Protein AF-A0A955AWU9-F1 (afdb_monomer)

Structure (mmCIF, N/CA/C/O backbone):
data_AF-A0A955AWU9-F1
#
_entry.id   AF-A0A955AWU9-F1
#
loop_
_atom_site.group_PDB
_atom_site.id
_atom_site.type_symbol
_atom_site.label_atom_id
_atom_site.label_alt_id
_atom_site.label_comp_id
_atom_site.label_asym_id
_ato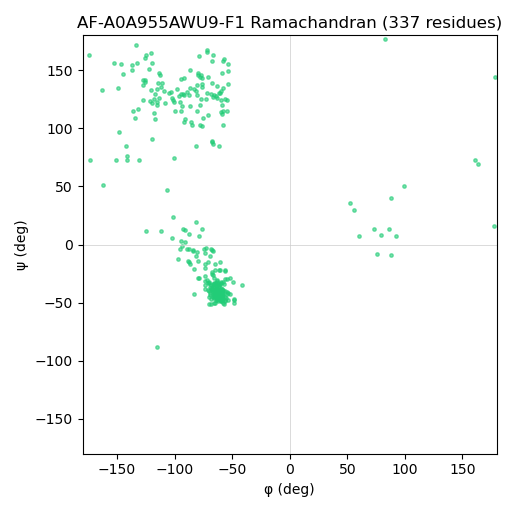m_site.label_entity_id
_atom_site.label_seq_id
_atom_site.pdbx_PDB_ins_code
_atom_site.Cartn_x
_atom_site.Cartn_y
_atom_site.Cartn_z
_atom_site.occupancy
_atom_site.B_iso_or_equiv
_atom_site.auth_seq_id
_atom_site.auth_comp_id
_atom_site.auth_asym_id
_atom_site.auth_atom_id
_atom_site.pdbx_PDB_model_num
ATOM 1 N N . MET A 1 1 ? 13.950 -61.969 -2.186 1.00 38.94 1 MET A N 1
ATOM 2 C CA . MET A 1 1 ? 14.005 -61.211 -3.457 1.00 38.94 1 MET A CA 1
ATOM 3 C C . MET A 1 1 ? 12.702 -60.424 -3.635 1.00 38.94 1 MET A C 1
ATOM 5 O O . MET A 1 1 ? 11.836 -60.796 -4.409 1.00 38.94 1 MET A O 1
ATOM 9 N N . LYS A 1 2 ? 12.505 -59.385 -2.818 1.00 39.16 2 LYS A N 1
ATOM 10 C CA . LYS A 1 2 ? 11.346 -58.481 -2.856 1.00 39.16 2 LYS A CA 1
ATOM 11 C C . LYS A 1 2 ? 11.841 -57.111 -2.407 1.00 39.16 2 LYS A C 1
ATOM 13 O O . LYS A 1 2 ? 12.010 -56.909 -1.214 1.00 39.16 2 LYS A O 1
ATOM 18 N N . ALA A 1 3 ? 12.153 -56.240 -3.356 1.00 38.00 3 ALA A N 1
ATOM 19 C CA . ALA A 1 3 ? 12.223 -54.787 -3.198 1.00 38.00 3 ALA A CA 1
ATOM 20 C C . ALA A 1 3 ? 12.666 -54.181 -4.535 1.00 38.00 3 ALA A C 1
ATOM 22 O O . ALA A 1 3 ? 13.541 -54.745 -5.185 1.00 38.00 3 ALA A O 1
ATOM 23 N N . ARG A 1 4 ? 12.120 -53.003 -4.866 1.00 39.38 4 ARG A N 1
ATOM 24 C CA . ARG A 1 4 ? 12.425 -52.124 -6.019 1.00 39.38 4 ARG A CA 1
ATOM 25 C C . ARG A 1 4 ? 11.487 -52.199 -7.225 1.00 39.38 4 ARG A C 1
ATOM 27 O O . ARG A 1 4 ? 11.949 -52.228 -8.353 1.00 39.38 4 ARG A O 1
ATOM 34 N N . ILE A 1 5 ? 10.179 -52.094 -6.993 1.00 44.91 5 ILE A N 1
ATOM 35 C CA . ILE A 1 5 ? 9.276 -51.415 -7.940 1.00 44.91 5 ILE A CA 1
ATOM 36 C C . ILE A 1 5 ? 8.248 -50.633 -7.115 1.00 44.91 5 ILE A C 1
ATOM 38 O O . ILE A 1 5 ? 7.140 -51.100 -6.897 1.00 44.91 5 ILE A O 1
ATOM 42 N N . ALA A 1 6 ? 8.661 -49.493 -6.561 1.00 39.75 6 ALA A N 1
ATOM 43 C CA . ALA A 1 6 ? 7.771 -48.463 -6.014 1.00 39.75 6 ALA A CA 1
ATOM 44 C C . ALA A 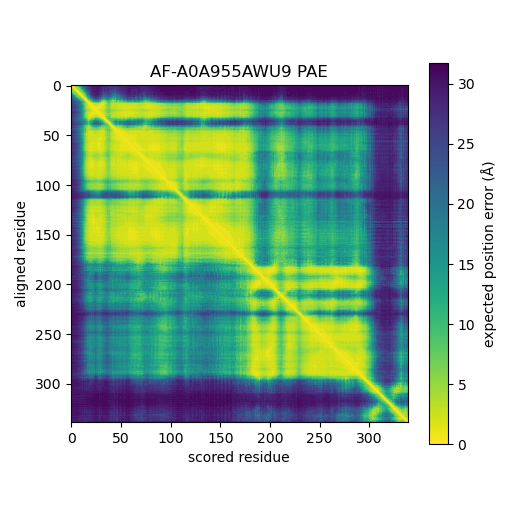1 6 ? 8.610 -47.237 -5.623 1.00 39.75 6 ALA A C 1
ATOM 46 O O . ALA A 1 6 ? 8.882 -47.037 -4.445 1.00 39.75 6 ALA A O 1
ATOM 47 N N . ASN A 1 7 ? 9.101 -46.464 -6.600 1.00 33.81 7 ASN A N 1
ATOM 48 C CA . ASN A 1 7 ? 9.506 -4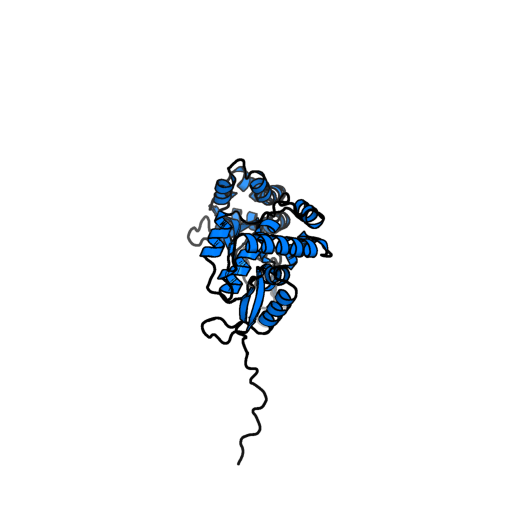5.076 -6.332 1.00 33.81 7 ASN A CA 1
ATOM 49 C C . ASN A 1 7 ? 9.625 -44.214 -7.605 1.00 33.81 7 ASN A C 1
ATOM 51 O O . ASN A 1 7 ? 10.646 -43.585 -7.852 1.00 33.81 7 ASN A O 1
ATOM 55 N N . VAL A 1 8 ? 8.583 -44.207 -8.444 1.00 40.25 8 VAL A N 1
ATOM 56 C CA . VAL A 1 8 ? 8.459 -43.256 -9.578 1.00 40.25 8 VAL A CA 1
ATOM 57 C C . VAL A 1 8 ? 7.318 -42.249 -9.342 1.00 40.25 8 VAL A C 1
ATOM 59 O O . VAL A 1 8 ? 6.960 -41.466 -10.209 1.00 40.25 8 VAL A O 1
ATOM 62 N N . ALA A 1 9 ? 6.764 -42.188 -8.132 1.00 41.62 9 ALA A N 1
ATOM 63 C CA . ALA A 1 9 ? 5.707 -41.240 -7.799 1.00 41.62 9 ALA A CA 1
ATOM 64 C C . ALA A 1 9 ? 5.900 -40.717 -6.373 1.00 41.62 9 ALA A C 1
ATOM 66 O O . ALA A 1 9 ? 5.351 -41.293 -5.447 1.00 41.62 9 ALA A O 1
ATOM 67 N N . LEU A 1 10 ? 6.740 -39.686 -6.220 1.00 35.78 10 LEU A N 1
ATOM 68 C CA . LEU A 1 10 ? 6.666 -38.582 -5.239 1.00 35.78 10 LEU A CA 1
ATOM 69 C C . LEU A 1 10 ? 8.050 -37.915 -5.106 1.00 35.78 10 LEU A C 1
ATOM 71 O O . LEU A 1 10 ? 8.759 -38.050 -4.116 1.00 35.78 10 LEU A O 1
ATOM 75 N N . CYS A 1 11 ? 8.444 -37.157 -6.123 1.00 31.27 11 CYS A N 1
ATOM 76 C CA . CYS A 1 11 ? 9.390 -36.063 -5.927 1.00 31.27 11 CYS A CA 1
ATOM 77 C C . CYS A 1 11 ? 9.094 -34.998 -6.983 1.00 31.27 11 CYS A C 1
ATOM 79 O O . CYS A 1 11 ? 9.806 -34.844 -7.969 1.00 31.27 11 CYS A O 1
ATOM 81 N N . ARG A 1 12 ? 7.980 -34.276 -6.799 1.00 36.22 12 ARG A N 1
ATOM 82 C CA . ARG A 1 12 ? 7.868 -32.919 -7.342 1.00 36.22 12 ARG A CA 1
ATOM 83 C C . ARG A 1 12 ? 8.894 -32.103 -6.562 1.00 36.22 12 ARG A C 1
ATOM 85 O O . ARG A 1 12 ? 8.591 -31.580 -5.494 1.00 36.22 12 ARG A O 1
ATOM 92 N N . ILE A 1 13 ? 10.133 -32.116 -7.040 1.00 42.44 13 ILE A N 1
ATOM 93 C CA . ILE A 1 13 ? 11.150 -31.162 -6.625 1.00 42.44 13 ILE A CA 1
ATOM 94 C C . ILE A 1 13 ? 10.508 -29.801 -6.888 1.00 42.44 13 ILE A C 1
ATOM 96 O O . ILE A 1 13 ? 10.146 -29.504 -8.025 1.00 42.44 13 ILE A O 1
ATOM 100 N N . LEU A 1 14 ? 10.266 -29.031 -5.828 1.00 44.34 14 LEU A N 1
ATOM 101 C CA . LEU A 1 14 ? 10.036 -27.597 -5.937 1.00 44.34 14 LEU A CA 1
ATOM 102 C C . LEU A 1 14 ? 11.322 -27.020 -6.529 1.00 44.34 14 LEU A C 1
ATOM 104 O O . LEU A 1 14 ? 12.239 -26.643 -5.797 1.00 44.34 14 LEU A O 1
ATOM 108 N N . MET A 1 15 ? 11.427 -27.056 -7.856 1.00 52.75 15 MET A N 1
ATOM 109 C CA . MET A 1 15 ? 12.392 -26.240 -8.561 1.00 52.75 15 MET A CA 1
ATOM 110 C C . MET A 1 15 ? 12.009 -24.804 -8.197 1.00 52.75 15 MET A C 1
ATOM 112 O O . MET A 1 15 ? 10.836 -24.461 -8.068 1.00 52.75 15 MET A O 1
ATOM 116 N N . HIS A 1 16 ? 13.003 -24.043 -7.775 1.00 63.75 16 HIS A N 1
ATOM 117 C CA . HIS A 1 16 ? 12.853 -22.623 -7.556 1.00 63.75 16 HIS A CA 1
ATOM 118 C C . HIS A 1 16 ? 13.823 -21.990 -8.532 1.00 63.75 16 HIS A C 1
ATOM 120 O O . HIS A 1 16 ? 15.005 -22.346 -8.547 1.00 63.75 16 HIS A O 1
ATOM 126 N N . MET A 1 17 ? 13.322 -21.094 -9.367 1.00 69.25 17 MET A N 1
ATOM 127 C CA . MET A 1 17 ? 14.152 -20.419 -10.348 1.00 69.25 17 MET A CA 1
ATOM 128 C C . MET A 1 17 ? 14.852 -19.235 -9.696 1.00 69.25 17 MET A C 1
ATOM 130 O O . MET A 1 17 ? 14.250 -18.441 -8.965 1.00 69.25 17 MET A O 1
ATOM 134 N N . ILE A 1 18 ? 16.147 -19.127 -9.969 1.00 81.00 18 ILE A N 1
ATOM 135 C CA . ILE A 1 18 ? 16.933 -17.970 -9.579 1.00 81.00 18 ILE A CA 1
ATOM 136 C C . ILE A 1 18 ? 16.864 -16.995 -10.749 1.00 81.00 18 ILE A C 1
ATOM 138 O O . ILE A 1 18 ? 17.395 -17.244 -11.830 1.00 81.00 18 ILE A O 1
ATOM 142 N N . ILE A 1 19 ? 16.125 -15.912 -10.543 1.00 88.19 19 ILE A N 1
ATOM 143 C CA . ILE A 1 19 ? 15.916 -14.863 -11.535 1.00 88.19 19 ILE A CA 1
ATOM 144 C C . ILE A 1 19 ? 16.378 -13.524 -10.974 1.00 88.19 19 ILE A C 1
ATOM 146 O O . ILE A 1 19 ? 16.285 -13.284 -9.768 1.00 88.19 19 ILE A O 1
ATOM 150 N N . GLN A 1 20 ? 16.820 -12.632 -11.853 1.00 90.88 20 GLN A N 1
ATOM 151 C CA . GLN A 1 20 ? 17.190 -11.263 -11.504 1.00 90.88 20 GLN A CA 1
ATOM 152 C C . GLN A 1 20 ? 16.655 -10.264 -12.537 1.00 90.88 20 GLN A C 1
ATOM 154 O O . GLN A 1 20 ? 16.507 -10.619 -13.711 1.00 90.88 20 GLN A O 1
ATOM 159 N N . PRO A 1 21 ? 16.346 -9.021 -12.129 1.00 93.50 21 PRO A N 1
ATOM 160 C CA . PRO A 1 21 ? 16.064 -7.957 -13.074 1.00 93.50 21 PRO A CA 1
ATOM 161 C C . PRO A 1 21 ? 17.367 -7.452 -13.699 1.00 93.50 21 PRO A C 1
ATOM 163 O O . PRO A 1 21 ? 18.388 -7.338 -13.020 1.00 93.50 21 PRO A O 1
ATOM 166 N N . VAL A 1 22 ? 17.302 -7.108 -14.979 1.00 94.44 22 VAL A N 1
ATOM 167 C CA . VAL A 1 22 ? 18.429 -6.597 -15.763 1.00 94.44 22 VAL A CA 1
ATOM 168 C C . VAL A 1 22 ? 18.030 -5.299 -16.437 1.00 94.44 22 VAL A C 1
ATOM 170 O O . VAL A 1 22 ? 16.919 -5.185 -16.964 1.00 94.44 22 VAL A O 1
ATOM 173 N N . ILE A 1 23 ? 18.937 -4.326 -16.418 1.00 96.75 23 ILE A N 1
ATOM 174 C CA . ILE A 1 23 ? 18.774 -3.046 -17.103 1.00 96.75 23 ILE A CA 1
ATOM 175 C C . ILE A 1 23 ? 19.576 -3.096 -18.402 1.00 96.75 23 ILE A C 1
ATOM 177 O O . ILE A 1 23 ? 20.780 -3.330 -18.410 1.00 96.75 23 ILE A O 1
ATOM 181 N N . THR A 1 24 ? 18.908 -2.882 -19.527 1.00 95.69 24 THR A N 1
ATOM 182 C CA . THR A 1 24 ? 19.574 -2.836 -20.835 1.00 95.69 24 THR A CA 1
ATOM 183 C C . THR A 1 24 ? 20.261 -1.485 -21.065 1.00 95.69 24 THR A C 1
ATOM 185 O O . THR A 1 24 ? 19.844 -0.485 -20.476 1.00 95.69 24 THR A O 1
ATOM 188 N N . PRO A 1 25 ? 21.207 -1.391 -22.020 1.00 95.00 25 PRO A N 1
ATOM 189 C CA . PRO A 1 25 ? 21.773 -0.107 -22.447 1.00 95.00 25 PRO A CA 1
ATOM 190 C C . PRO A 1 25 ? 20.734 0.916 -22.931 1.00 95.00 25 PRO A C 1
ATOM 192 O O . PRO A 1 25 ? 20.992 2.114 -22.925 1.00 95.00 25 PRO A O 1
ATOM 195 N N . ALA A 1 26 ? 19.552 0.451 -23.348 1.00 94.19 26 ALA A N 1
ATOM 196 C CA . ALA A 1 26 ? 18.429 1.293 -23.754 1.00 94.19 26 ALA A CA 1
ATOM 197 C C . ALA A 1 26 ? 17.514 1.703 -22.578 1.00 94.19 26 ALA A C 1
ATOM 199 O O . ALA A 1 26 ? 16.415 2.197 -22.814 1.00 94.19 26 ALA A O 1
ATOM 200 N N . GLY A 1 27 ? 17.895 1.429 -21.324 1.00 93.19 27 GLY A N 1
ATOM 201 C CA . GLY A 1 27 ? 17.093 1.752 -20.137 1.00 93.19 27 GLY A CA 1
ATOM 202 C C . GLY A 1 27 ? 15.854 0.867 -19.938 1.00 93.19 27 GLY A C 1
ATOM 203 O O . GLY A 1 27 ? 14.967 1.196 -19.151 1.00 93.19 27 GLY A O 1
ATOM 204 N N . ARG A 1 28 ? 15.750 -0.258 -20.659 1.00 96.12 28 ARG A N 1
ATOM 205 C CA . ARG A 1 28 ? 14.654 -1.242 -20.518 1.00 96.12 28 ARG A CA 1
ATOM 206 C C . ARG A 1 28 ? 14.936 -2.268 -19.431 1.00 96.12 28 ARG A C 1
ATOM 208 O O . ARG A 1 28 ? 16.095 -2.612 -19.221 1.00 96.12 28 ARG A O 1
ATOM 215 N N . LEU A 1 29 ? 13.875 -2.775 -18.803 1.00 96.69 29 LEU A N 1
ATOM 216 C CA . LEU A 1 29 ? 13.941 -3.813 -17.779 1.00 96.69 29 LEU A CA 1
ATOM 217 C C . LEU A 1 29 ? 13.518 -5.159 -18.353 1.00 96.69 29 LEU A C 1
ATOM 219 O O . LEU A 1 29 ? 12.441 -5.266 -18.938 1.00 96.69 29 LEU A O 1
ATOM 223 N N . HIS A 1 30 ? 14.326 -6.183 -18.104 1.00 94.19 30 HIS A N 1
ATOM 224 C CA . HIS A 1 30 ? 13.997 -7.575 -18.399 1.00 94.19 30 HIS A CA 1
ATOM 225 C C . HIS A 1 30 ? 14.334 -8.475 -17.214 1.00 94.19 30 HIS A C 1
ATOM 227 O O . HIS A 1 30 ? 14.930 -8.039 -16.230 1.00 94.19 30 HIS A O 1
ATOM 233 N N . VAL A 1 31 ? 13.916 -9.734 -17.303 1.00 93.81 31 VAL A N 1
ATOM 234 C CA . VAL A 1 31 ? 14.221 -10.764 -16.312 1.00 93.81 31 VAL A CA 1
ATOM 235 C C . VAL A 1 31 ? 15.116 -11.802 -16.960 1.00 93.81 31 VAL A C 1
ATOM 237 O O . VAL A 1 31 ? 14.746 -12.375 -17.982 1.00 93.81 31 VAL A O 1
ATOM 240 N N . GLU A 1 32 ? 16.257 -12.065 -16.337 1.00 90.75 32 GLU A N 1
ATOM 241 C CA . GLU A 1 32 ? 17.176 -13.124 -16.745 1.00 90.75 32 GLU A CA 1
ATOM 242 C C . GLU A 1 32 ? 17.238 -14.211 -15.674 1.00 90.75 32 GLU A C 1
ATOM 244 O O . GLU A 1 32 ? 17.101 -13.948 -14.475 1.00 90.75 32 GLU A O 1
ATOM 249 N N . GLU A 1 33 ? 17.439 -15.446 -16.122 1.00 86.19 33 GLU A N 1
ATOM 250 C CA . GLU A 1 33 ? 17.825 -16.545 -15.244 1.00 86.19 33 GLU A CA 1
ATOM 251 C C . GLU A 1 33 ? 19.300 -16.406 -14.901 1.00 86.19 33 GLU A C 1
ATOM 253 O O . GLU A 1 33 ? 20.124 -16.093 -15.759 1.00 86.19 33 GLU A O 1
ATOM 258 N N . THR A 1 34 ? 19.637 -16.645 -13.641 1.00 75.94 34 THR A N 1
ATOM 259 C CA . THR A 1 34 ? 21.021 -16.595 -13.192 1.00 75.94 34 THR A CA 1
ATOM 260 C C . THR A 1 34 ? 21.409 -17.891 -12.505 1.00 75.94 34 THR A C 1
ATOM 262 O O . THR A 1 34 ? 20.637 -18.476 -11.750 1.00 75.94 34 THR A O 1
ATOM 265 N N . SER A 1 35 ? 22.624 -18.355 -12.778 1.00 66.25 35 SER A N 1
ATOM 266 C CA . SER A 1 35 ? 23.255 -19.447 -12.037 1.00 66.25 35 SER A CA 1
ATOM 267 C C . SER A 1 35 ? 24.019 -18.949 -10.808 1.00 66.25 35 SER A C 1
ATOM 269 O O . SER A 1 35 ? 24.560 -19.768 -10.066 1.00 66.25 35 SER A O 1
ATOM 271 N N . ASP A 1 36 ? 24.094 -17.628 -10.602 1.00 58.75 36 ASP A N 1
ATOM 272 C CA . ASP A 1 36 ? 24.808 -17.036 -9.474 1.00 58.75 36 ASP A CA 1
ATOM 273 C C . ASP A 1 36 ? 24.060 -17.293 -8.161 1.00 58.75 36 ASP A C 1
ATOM 275 O O . ASP A 1 36 ? 22.985 -16.746 -7.883 1.00 58.75 36 ASP A O 1
ATOM 279 N N . SER A 1 37 ? 24.682 -18.123 -7.322 1.00 52.75 37 SER A N 1
ATOM 280 C CA . SER A 1 37 ? 24.212 -18.499 -5.985 1.00 52.75 37 SER A CA 1
ATOM 281 C C . SER A 1 37 ? 24.237 -17.349 -4.971 1.00 52.75 37 SER A C 1
ATOM 283 O O . SER A 1 37 ? 23.767 -17.517 -3.848 1.00 52.75 37 SER A O 1
ATOM 285 N N . SER A 1 38 ? 24.761 -16.183 -5.355 1.00 53.09 38 SER A N 1
ATOM 286 C CA . SER A 1 38 ? 24.728 -14.934 -4.585 1.00 53.09 38 SER A CA 1
ATOM 287 C C . SER A 1 38 ? 23.325 -14.317 -4.513 1.00 53.09 38 SER A C 1
ATOM 289 O O . SER A 1 38 ? 23.063 -13.479 -3.650 1.00 53.09 38 SER A O 1
ATOM 291 N N . THR A 1 39 ? 22.393 -14.758 -5.363 1.00 53.81 39 THR A N 1
ATOM 292 C CA . THR A 1 39 ? 20.974 -14.408 -5.250 1.00 53.81 39 THR A CA 1
ATOM 293 C C . THR A 1 39 ? 20.324 -15.326 -4.207 1.00 53.81 39 THR A C 1
ATOM 295 O O . THR A 1 39 ? 19.775 -16.373 -4.532 1.00 53.81 39 THR A O 1
ATOM 298 N N . GLU A 1 40 ? 20.419 -14.958 -2.926 1.00 57.00 40 GLU A N 1
ATOM 299 C CA . GLU A 1 40 ? 20.073 -15.832 -1.785 1.00 57.00 40 GLU A CA 1
ATOM 300 C C . GLU A 1 40 ? 18.609 -16.320 -1.746 1.00 57.00 40 GLU A C 1
ATOM 302 O O . GLU A 1 40 ? 18.297 -17.263 -1.017 1.00 57.00 40 GLU A O 1
ATOM 307 N N . LEU A 1 41 ? 17.698 -15.705 -2.513 1.00 67.62 41 LEU A N 1
ATOM 308 C CA . LEU A 1 41 ? 16.274 -16.032 -2.482 1.00 67.62 41 LEU A CA 1
ATOM 309 C C . LEU A 1 41 ? 15.770 -16.571 -3.821 1.00 67.62 41 LEU A C 1
ATOM 311 O O . LEU A 1 41 ? 15.571 -15.828 -4.782 1.00 67.62 41 LEU A O 1
ATOM 315 N N . ALA A 1 42 ? 15.489 -17.869 -3.848 1.00 72.88 42 ALA A N 1
ATOM 316 C CA . ALA A 1 42 ? 14.887 -18.520 -4.996 1.00 72.88 42 ALA A CA 1
ATOM 317 C C . ALA A 1 42 ? 13.379 -18.207 -5.074 1.00 72.88 42 ALA A C 1
ATOM 319 O O . ALA A 1 42 ? 12.665 -18.236 -4.067 1.00 72.88 42 ALA A O 1
ATOM 320 N N . VAL A 1 43 ? 12.885 -17.894 -6.274 1.00 78.75 43 VAL A N 1
ATOM 321 C CA . VAL A 1 43 ? 11.485 -17.508 -6.496 1.00 78.75 43 VAL A CA 1
ATOM 322 C C . VAL A 1 43 ? 10.680 -18.744 -6.893 1.00 78.75 43 VAL A C 1
ATOM 324 O O . VAL A 1 43 ? 11.161 -19.609 -7.621 1.00 78.75 43 VAL A O 1
ATOM 327 N N . ARG A 1 44 ? 9.434 -18.841 -6.416 1.00 82.62 44 ARG A N 1
ATOM 328 C CA . ARG A 1 44 ? 8.510 -19.908 -6.835 1.00 82.62 44 ARG A CA 1
ATOM 329 C C . ARG A 1 44 ? 8.292 -19.839 -8.349 1.00 82.62 44 ARG A C 1
ATOM 331 O O . ARG A 1 44 ? 7.923 -18.774 -8.836 1.00 82.62 44 ARG A O 1
ATOM 338 N N . ASP A 1 45 ? 8.397 -20.969 -9.044 1.00 80.94 45 ASP A N 1
ATOM 339 C CA . ASP A 1 45 ? 8.327 -21.045 -10.515 1.00 80.94 45 ASP A CA 1
ATOM 340 C C . ASP A 1 45 ? 7.140 -20.290 -11.120 1.00 80.94 45 ASP A C 1
ATOM 342 O O . ASP A 1 45 ? 7.334 -19.448 -11.985 1.00 80.94 45 ASP A O 1
ATOM 346 N N . ALA A 1 46 ? 5.928 -20.474 -10.586 1.00 85.19 46 ALA A N 1
ATOM 347 C CA . ALA A 1 46 ? 4.741 -19.770 -11.083 1.00 85.19 46 ALA A CA 1
ATOM 348 C C . ALA A 1 46 ? 4.879 -18.234 -11.035 1.00 85.19 46 ALA A C 1
ATOM 350 O O . ALA A 1 46 ? 4.463 -17.542 -11.957 1.00 85.19 46 ALA A O 1
ATOM 351 N N . VAL A 1 47 ? 5.493 -17.693 -9.976 1.00 87.00 47 VAL A N 1
ATOM 352 C CA . VAL A 1 47 ? 5.746 -16.246 -9.866 1.00 87.00 47 VAL A CA 1
ATOM 353 C C . VAL A 1 47 ? 6.873 -15.831 -10.809 1.00 87.00 47 VAL A C 1
ATOM 355 O O . VAL A 1 47 ? 6.804 -14.761 -11.405 1.00 87.00 47 VAL A O 1
ATOM 358 N N . ALA A 1 48 ? 7.908 -16.660 -10.953 1.00 88.62 48 ALA A N 1
ATOM 359 C CA . ALA A 1 48 ? 9.019 -16.387 -11.856 1.00 88.62 48 ALA A CA 1
ATOM 360 C C . ALA A 1 48 ? 8.565 -16.356 -13.329 1.00 88.62 48 ALA A C 1
ATOM 362 O O . ALA A 1 48 ? 8.972 -15.466 -14.075 1.00 88.62 48 ALA A O 1
ATOM 363 N N . ASP A 1 49 ? 7.669 -17.264 -13.720 1.00 90.00 49 ASP A N 1
ATOM 364 C CA . ASP A 1 49 ? 7.050 -17.315 -15.045 1.00 90.00 49 ASP A CA 1
ATOM 365 C C . ASP A 1 49 ? 6.162 -16.094 -15.301 1.00 90.00 49 ASP A C 1
ATOM 367 O O . ASP A 1 49 ? 6.277 -15.458 -16.349 1.00 90.00 49 ASP A O 1
ATOM 371 N N . GLU A 1 50 ? 5.320 -15.715 -14.334 1.00 93.00 50 GLU A N 1
ATOM 372 C CA . GLU A 1 50 ? 4.491 -14.509 -14.431 1.00 93.00 50 GLU A CA 1
ATOM 373 C C . GLU A 1 50 ? 5.339 -13.230 -14.515 1.00 93.00 50 GLU A C 1
ATOM 375 O O . GLU A 1 50 ? 5.033 -12.344 -15.314 1.00 93.00 50 GLU A O 1
ATOM 380 N N . LEU A 1 51 ? 6.431 -13.142 -13.746 1.00 92.81 51 LEU A N 1
ATOM 381 C CA . LEU A 1 51 ? 7.385 -12.034 -13.828 1.00 92.81 51 LEU A CA 1
ATOM 382 C C . LEU A 1 51 ? 8.047 -11.976 -15.204 1.00 92.81 51 LEU A C 1
ATOM 384 O O . LEU A 1 51 ? 8.065 -10.908 -15.816 1.00 92.81 51 LEU A O 1
ATOM 388 N N . ARG A 1 52 ? 8.555 -13.103 -15.720 1.00 92.94 52 ARG A N 1
ATOM 389 C CA . ARG A 1 52 ? 9.144 -13.153 -17.065 1.00 92.94 52 ARG A CA 1
ATOM 390 C C . ARG A 1 52 ? 8.139 -12.739 -18.129 1.00 92.94 52 ARG A C 1
ATOM 392 O O . ARG A 1 52 ? 8.474 -11.910 -18.967 1.00 92.94 52 ARG A O 1
ATOM 399 N N . ALA A 1 53 ? 6.913 -13.255 -18.073 1.00 94.75 53 ALA A N 1
ATOM 400 C CA . ALA A 1 53 ? 5.861 -12.893 -19.016 1.00 94.75 53 ALA A CA 1
ATOM 401 C C . ALA A 1 53 ? 5.542 -11.388 -18.966 1.00 94.75 53 ALA A C 1
ATOM 403 O O . ALA A 1 53 ? 5.475 -10.739 -20.008 1.00 94.75 53 ALA A O 1
ATOM 404 N N . ALA A 1 54 ? 5.417 -10.813 -17.766 1.00 95.94 54 ALA A N 1
ATOM 405 C CA . ALA A 1 54 ? 5.133 -9.391 -17.597 1.00 95.94 54 ALA A CA 1
ATOM 406 C C . ALA A 1 54 ? 6.280 -8.498 -18.110 1.00 95.94 54 ALA A C 1
ATOM 408 O O . ALA A 1 54 ? 6.035 -7.540 -18.839 1.00 95.94 54 ALA A O 1
ATOM 409 N N . PHE A 1 55 ? 7.536 -8.818 -17.785 1.00 96.12 55 PHE A N 1
ATOM 410 C CA . PHE A 1 55 ? 8.701 -8.062 -18.270 1.00 96.12 55 PHE A CA 1
ATOM 411 C C . PHE A 1 55 ? 9.020 -8.308 -19.756 1.00 96.12 55 PHE A C 1
ATOM 413 O O . PHE A 1 55 ? 9.676 -7.474 -20.381 1.00 96.12 55 PHE A O 1
ATOM 420 N N . ALA A 1 56 ? 8.549 -9.414 -20.342 1.00 94.69 56 ALA A N 1
ATOM 421 C CA . ALA A 1 56 ? 8.605 -9.648 -21.784 1.00 94.69 56 ALA A CA 1
ATOM 422 C C . ALA A 1 56 ? 7.587 -8.788 -22.552 1.00 94.69 56 ALA A C 1
ATOM 424 O O . ALA A 1 56 ? 7.862 -8.390 -23.681 1.00 94.69 56 ALA A O 1
ATOM 425 N N . GLU A 1 57 ? 6.436 -8.467 -21.947 1.00 96.12 57 GLU A N 1
ATOM 426 C CA . GLU A 1 57 ? 5.469 -7.530 -22.531 1.00 96.12 57 GLU A CA 1
ATOM 427 C C . GLU A 1 57 ? 6.028 -6.098 -22.549 1.00 96.12 57 GLU A C 1
ATOM 429 O O . GLU A 1 57 ? 5.994 -5.429 -23.581 1.00 96.12 57 GLU A O 1
ATOM 434 N N . SER A 1 58 ? 6.519 -5.604 -21.407 1.00 97.12 58 SER A N 1
ATOM 435 C CA . SER A 1 58 ? 7.227 -4.319 -21.292 1.00 97.12 58 SER A CA 1
ATOM 436 C C . SER A 1 58 ? 7.789 -4.106 -19.882 1.00 97.12 58 SER A C 1
ATOM 438 O O . SER A 1 58 ? 7.282 -4.676 -18.913 1.00 97.12 58 SER A O 1
ATOM 440 N N . SER A 1 59 ? 8.740 -3.172 -19.726 1.00 97.38 59 SER A N 1
ATOM 441 C CA . SER A 1 59 ? 9.179 -2.698 -18.400 1.00 97.38 59 SER A CA 1
ATOM 442 C C . SER A 1 59 ? 7.992 -2.261 -17.531 1.00 97.38 59 SER A C 1
ATOM 444 O O . SER A 1 59 ? 7.924 -2.579 -16.347 1.00 97.38 59 SER A O 1
ATOM 446 N N . ALA A 1 60 ? 7.029 -1.550 -18.126 1.00 97.12 60 ALA A N 1
ATOM 447 C CA . ALA A 1 60 ? 5.852 -1.031 -17.437 1.00 97.12 60 ALA A CA 1
ATOM 448 C C . ALA A 1 60 ? 4.912 -2.140 -16.933 1.00 97.12 60 ALA A C 1
ATOM 450 O O . ALA A 1 60 ? 4.404 -2.042 -15.816 1.00 97.12 60 ALA A O 1
ATOM 451 N N . ALA A 1 61 ? 4.708 -3.200 -17.719 1.00 96.69 61 ALA A N 1
ATOM 452 C CA . ALA A 1 61 ? 3.902 -4.351 -17.316 1.00 96.69 61 ALA A CA 1
ATOM 453 C C . ALA A 1 61 ? 4.558 -5.115 -16.152 1.00 96.69 61 ALA A C 1
ATOM 455 O O . ALA A 1 61 ? 3.893 -5.405 -15.155 1.00 96.69 61 ALA A O 1
ATOM 456 N N . GLY A 1 62 ? 5.874 -5.347 -16.217 1.00 96.62 62 GLY A N 1
ATOM 457 C CA . GLY A 1 62 ? 6.643 -5.946 -15.121 1.00 96.62 62 GLY A CA 1
ATOM 458 C C . GLY A 1 62 ? 6.594 -5.128 -13.825 1.00 96.62 62 GLY A C 1
ATOM 459 O O . GLY A 1 62 ? 6.293 -5.658 -12.753 1.00 96.62 62 GLY A O 1
ATOM 460 N N . LEU A 1 63 ? 6.804 -3.812 -13.916 1.00 97.12 63 LEU A N 1
ATOM 461 C CA . LEU A 1 63 ? 6.705 -2.893 -12.776 1.00 97.12 63 LEU A CA 1
ATOM 462 C C . LEU A 1 63 ? 5.283 -2.842 -12.183 1.00 97.12 63 LEU A C 1
ATOM 464 O O . LEU A 1 63 ? 5.123 -2.868 -10.960 1.00 97.12 63 LEU A O 1
ATOM 468 N N . SER A 1 64 ? 4.247 -2.829 -13.029 1.00 95.44 64 SER A N 1
ATOM 469 C CA . SER A 1 64 ? 2.844 -2.899 -12.595 1.00 95.44 64 SER A CA 1
ATOM 470 C C . SER A 1 64 ? 2.561 -4.202 -11.844 1.00 95.44 64 SER A C 1
ATOM 472 O O . SER A 1 64 ? 1.965 -4.183 -10.763 1.00 95.44 64 SER A O 1
ATOM 474 N N . TYR A 1 65 ? 3.053 -5.338 -12.349 1.00 94.88 65 TYR A N 1
ATOM 475 C CA . TYR A 1 65 ? 2.922 -6.644 -11.701 1.00 94.88 65 TYR A CA 1
ATOM 476 C C . TYR A 1 65 ? 3.587 -6.677 -10.312 1.00 94.88 65 TYR A C 1
ATOM 478 O O . TYR A 1 65 ? 2.973 -7.138 -9.343 1.00 94.88 65 TYR A O 1
ATOM 486 N N . LEU A 1 66 ? 4.800 -6.123 -10.183 1.00 93.50 66 LEU A N 1
ATOM 487 C CA . LEU A 1 66 ? 5.522 -6.016 -8.907 1.00 93.50 66 LEU A CA 1
ATOM 488 C C . LEU A 1 66 ? 4.758 -5.197 -7.859 1.00 93.50 66 LEU A C 1
ATOM 490 O O . LEU A 1 66 ? 4.722 -5.575 -6.685 1.00 93.50 66 LEU A O 1
ATOM 494 N N . ALA A 1 67 ? 4.128 -4.095 -8.271 1.00 90.62 67 ALA A N 1
ATOM 495 C CA . ALA A 1 67 ? 3.342 -3.241 -7.384 1.00 90.62 67 ALA A CA 1
ATOM 496 C C . ALA A 1 67 ? 1.916 -3.763 -7.116 1.00 90.62 67 ALA A C 1
ATOM 498 O O . ALA A 1 67 ? 1.247 -3.255 -6.219 1.00 90.62 67 ALA A O 1
ATOM 499 N N . SER A 1 68 ? 1.443 -4.784 -7.834 1.00 89.69 68 SER A N 1
ATOM 500 C CA . SER A 1 68 ? 0.083 -5.328 -7.708 1.00 89.69 68 SER A CA 1
ATOM 501 C C . SER A 1 68 ? 0.090 -6.771 -7.189 1.00 89.69 68 SER A C 1
ATOM 503 O O . SER A 1 68 ? 0.056 -7.009 -5.977 1.00 89.69 68 SER A O 1
ATOM 505 N N . LYS A 1 69 ? 0.182 -7.748 -8.090 1.00 87.25 69 LYS A N 1
ATOM 506 C CA . LYS A 1 69 ? 0.077 -9.185 -7.803 1.00 87.25 69 LYS A CA 1
ATOM 507 C C . LYS A 1 69 ? 1.247 -9.701 -6.964 1.00 87.25 69 LYS A C 1
ATOM 509 O O . LYS A 1 69 ? 1.033 -10.442 -6.005 1.00 87.25 69 LYS A O 1
ATOM 514 N N . ALA A 1 70 ? 2.466 -9.244 -7.250 1.00 86.06 70 ALA A N 1
ATOM 515 C CA . ALA A 1 70 ? 3.675 -9.649 -6.529 1.00 86.06 70 ALA A CA 1
ATOM 516 C C . ALA A 1 70 ? 4.021 -8.758 -5.323 1.00 86.06 70 ALA A C 1
ATOM 518 O O . ALA A 1 70 ? 5.101 -8.878 -4.736 1.00 86.06 70 ALA A O 1
ATOM 519 N N . LEU A 1 71 ? 3.091 -7.897 -4.894 1.00 84.06 71 LEU A N 1
ATOM 520 C CA . LEU A 1 71 ? 3.335 -6.933 -3.825 1.00 84.06 71 LEU A CA 1
ATOM 521 C C . LEU A 1 71 ? 3.807 -7.615 -2.531 1.00 84.06 71 LEU A C 1
ATOM 523 O O . LEU A 1 71 ? 4.785 -7.188 -1.928 1.00 84.06 71 LEU A O 1
ATOM 527 N N . ARG A 1 72 ? 3.150 -8.712 -2.134 1.00 82.06 72 ARG A N 1
ATOM 528 C CA . ARG A 1 72 ? 3.437 -9.464 -0.896 1.00 82.06 72 ARG A CA 1
ATOM 529 C C . ARG A 1 72 ? 4.383 -10.649 -1.083 1.00 82.06 72 ARG A C 1
ATOM 531 O O . ARG A 1 72 ? 4.602 -11.395 -0.133 1.00 82.06 72 ARG A O 1
ATOM 538 N N . VAL A 1 73 ? 4.893 -10.858 -2.293 1.00 85.44 73 VAL A N 1
ATOM 539 C CA . VAL A 1 73 ? 5.767 -11.996 -2.579 1.00 85.44 73 VAL A CA 1
ATOM 540 C C . VAL A 1 73 ? 7.184 -11.671 -2.116 1.00 85.44 73 VAL A C 1
ATOM 542 O O . VAL A 1 73 ? 7.667 -10.551 -2.296 1.00 85.44 73 VAL A O 1
ATOM 545 N N . GLU A 1 74 ? 7.855 -12.629 -1.487 1.00 84.69 74 GLU A N 1
ATOM 546 C CA . GLU A 1 74 ? 9.275 -12.494 -1.173 1.00 84.69 74 GLU A CA 1
ATOM 547 C C . GLU A 1 74 ? 10.080 -12.626 -2.470 1.00 84.69 74 GLU A C 1
ATOM 549 O O . GLU A 1 74 ? 9.900 -13.579 -3.225 1.00 84.69 74 GLU A O 1
ATOM 554 N N . LEU A 1 75 ? 10.913 -11.625 -2.762 1.00 88.19 75 LEU A N 1
ATOM 555 C CA . LEU A 1 75 ? 11.647 -11.503 -4.019 1.00 88.19 75 LEU A CA 1
ATOM 556 C C . LEU A 1 75 ? 13.098 -11.067 -3.750 1.00 88.19 75 LEU A C 1
ATOM 558 O O . LEU A 1 75 ? 13.342 -10.410 -2.732 1.00 88.19 75 LEU A O 1
ATOM 562 N N . PRO A 1 76 ? 14.042 -11.387 -4.654 1.00 89.00 76 PRO A N 1
ATOM 563 C CA . PRO A 1 76 ? 15.410 -10.873 -4.618 1.00 89.00 76 PRO A CA 1
ATOM 564 C C . PRO A 1 76 ? 15.489 -9.343 -4.552 1.00 89.00 76 PRO A C 1
ATOM 566 O O . PRO A 1 76 ? 14.594 -8.643 -5.033 1.00 89.00 76 PRO A O 1
ATOM 569 N N . ALA A 1 77 ? 16.596 -8.817 -4.017 1.00 88.25 77 ALA A N 1
ATOM 570 C CA . ALA A 1 77 ? 16.775 -7.388 -3.745 1.00 88.25 77 ALA A CA 1
ATOM 571 C C . ALA A 1 77 ? 16.517 -6.487 -4.966 1.00 88.25 77 ALA A C 1
ATOM 573 O O . ALA A 1 77 ? 15.827 -5.479 -4.831 1.00 88.25 77 ALA A O 1
ATOM 574 N N . GLY A 1 78 ? 16.983 -6.872 -6.160 1.00 91.44 78 GLY A N 1
ATOM 575 C CA . GLY A 1 78 ? 16.723 -6.109 -7.386 1.00 91.44 78 GLY A CA 1
ATOM 576 C C . GLY A 1 78 ? 15.227 -5.948 -7.682 1.00 91.44 78 GLY A C 1
ATOM 577 O O . GLY A 1 78 ? 14.764 -4.858 -8.006 1.00 91.44 78 GLY A O 1
ATOM 578 N N . PHE A 1 79 ? 14.430 -7.006 -7.512 1.00 92.81 79 PHE A N 1
ATOM 579 C CA . PHE A 1 79 ? 12.979 -6.919 -7.692 1.00 92.81 79 PHE A CA 1
ATOM 580 C C . PHE A 1 79 ? 12.302 -6.120 -6.580 1.00 92.81 79 PHE A C 1
ATOM 582 O O . PHE A 1 79 ? 11.312 -5.440 -6.840 1.00 92.81 79 PHE A O 1
ATOM 589 N N . VAL A 1 80 ? 12.821 -6.181 -5.349 1.00 90.38 80 VAL A N 1
ATOM 590 C CA . VAL A 1 80 ? 12.334 -5.345 -4.242 1.00 90.38 80 VAL A CA 1
ATOM 591 C C . VAL A 1 80 ? 12.564 -3.866 -4.549 1.00 90.38 80 VAL A C 1
ATOM 593 O O . VAL A 1 80 ? 11.630 -3.084 -4.402 1.00 90.38 80 VAL A O 1
ATOM 596 N N . PHE A 1 81 ? 13.741 -3.502 -5.061 1.00 92.56 81 PHE A N 1
ATOM 597 C CA . PHE A 1 81 ? 14.055 -2.142 -5.504 1.00 92.56 81 PHE A CA 1
ATOM 598 C C . PHE A 1 81 ? 13.072 -1.645 -6.576 1.00 92.56 81 PHE A C 1
ATOM 600 O O . PHE A 1 81 ? 12.435 -0.602 -6.417 1.00 92.56 81 PHE A O 1
ATOM 607 N N . TRP A 1 82 ? 12.860 -2.430 -7.636 1.00 95.50 82 TRP A N 1
ATOM 608 C CA . TRP A 1 82 ? 11.917 -2.068 -8.700 1.00 95.50 82 TRP A CA 1
ATOM 609 C C . TRP A 1 82 ? 10.462 -2.034 -8.230 1.00 95.50 82 TRP A C 1
ATOM 611 O O . TRP A 1 82 ? 9.677 -1.195 -8.679 1.00 95.50 82 TRP A O 1
ATOM 621 N N . ARG A 1 83 ? 10.100 -2.901 -7.279 1.00 93.56 83 ARG A N 1
ATOM 622 C CA . ARG A 1 83 ? 8.803 -2.851 -6.609 1.00 93.56 83 ARG A CA 1
ATOM 623 C C . ARG A 1 83 ? 8.640 -1.552 -5.830 1.00 93.56 83 ARG A C 1
ATOM 625 O O . ARG A 1 83 ? 7.599 -0.924 -5.969 1.00 93.56 83 ARG A O 1
ATOM 632 N N . GLU A 1 84 ? 9.629 -1.132 -5.045 1.00 88.31 84 GLU A N 1
ATOM 633 C CA . GLU A 1 84 ? 9.590 0.135 -4.301 1.00 88.31 84 GLU A CA 1
ATOM 634 C C . GLU A 1 84 ? 9.433 1.339 -5.230 1.00 88.31 84 GLU A C 1
ATOM 636 O O . GLU A 1 84 ? 8.604 2.214 -4.973 1.00 88.31 84 GLU A O 1
ATOM 641 N N . PHE A 1 85 ? 10.167 1.356 -6.343 1.00 92.81 85 PHE A N 1
ATOM 642 C CA . PHE A 1 85 ? 10.019 2.381 -7.372 1.00 92.81 85 PHE A CA 1
ATOM 643 C C . PHE A 1 85 ? 8.582 2.432 -7.920 1.00 92.81 85 PHE A C 1
ATOM 645 O O . PHE A 1 85 ? 7.949 3.489 -7.913 1.00 92.81 85 PHE A O 1
ATOM 652 N N . ALA A 1 86 ? 8.020 1.286 -8.316 1.00 93.88 86 ALA A N 1
ATOM 653 C CA . ALA A 1 86 ? 6.655 1.210 -8.833 1.00 93.88 86 ALA A CA 1
ATOM 654 C C . ALA A 1 86 ? 5.592 1.560 -7.771 1.00 93.88 86 ALA A C 1
ATOM 656 O O . ALA A 1 86 ? 4.603 2.232 -8.073 1.00 93.88 86 ALA A O 1
ATOM 657 N N . GLN A 1 87 ? 5.804 1.167 -6.510 1.00 88.31 87 GLN A N 1
ATOM 658 C CA . GLN A 1 87 ? 4.917 1.485 -5.387 1.00 88.31 87 GLN A CA 1
ATOM 659 C C . GLN A 1 87 ? 4.731 2.996 -5.207 1.00 88.31 87 GLN A C 1
ATOM 661 O O . GLN A 1 87 ? 3.650 3.422 -4.805 1.00 88.31 87 GLN A O 1
ATOM 666 N N . GLN A 1 88 ? 5.737 3.821 -5.516 1.00 87.56 88 GLN A N 1
ATOM 667 C CA . GLN A 1 88 ? 5.610 5.278 -5.411 1.00 87.56 88 GLN A CA 1
ATOM 668 C C . GLN A 1 88 ? 4.522 5.837 -6.339 1.00 87.56 88 GLN A C 1
ATOM 670 O O . GLN A 1 88 ? 3.784 6.736 -5.930 1.00 87.56 88 GLN A O 1
ATOM 675 N N . LEU A 1 89 ? 4.357 5.284 -7.546 1.00 90.50 89 LEU A N 1
ATOM 676 C CA . LEU A 1 89 ? 3.264 5.679 -8.438 1.00 90.50 89 LEU A CA 1
ATOM 677 C C . LEU A 1 89 ? 1.911 5.241 -7.870 1.00 90.50 89 LEU A C 1
ATOM 679 O O . LEU A 1 89 ? 0.981 6.042 -7.811 1.00 90.50 89 LEU A O 1
ATOM 683 N N . PHE A 1 90 ? 1.800 3.991 -7.413 1.00 88.62 90 PHE A N 1
ATOM 684 C CA . PHE A 1 90 ? 0.564 3.480 -6.809 1.00 88.62 90 PHE A CA 1
ATOM 685 C C . PHE A 1 90 ? 0.171 4.272 -5.557 1.00 88.62 90 PHE A C 1
ATOM 687 O O . PHE A 1 90 ? -1.010 4.532 -5.337 1.00 88.62 90 PHE A O 1
ATOM 694 N N . HIS A 1 91 ? 1.148 4.749 -4.784 1.00 82.56 91 HIS A N 1
ATOM 695 C CA . HIS A 1 91 ? 0.923 5.683 -3.686 1.00 82.56 91 HIS A CA 1
ATOM 696 C C . HIS A 1 91 ? 0.294 6.998 -4.138 1.00 82.56 91 HIS A C 1
ATOM 698 O O . HIS A 1 91 ? -0.640 7.473 -3.491 1.00 82.56 91 HIS A O 1
ATOM 704 N N . GLN A 1 92 ? 0.790 7.587 -5.229 1.00 84.69 92 GLN A N 1
ATOM 705 C CA . GLN A 1 92 ? 0.199 8.806 -5.777 1.00 84.69 92 GLN A CA 1
ATOM 706 C C . GLN A 1 92 ? -1.215 8.537 -6.309 1.00 84.69 92 GLN A C 1
ATOM 708 O O . GLN A 1 92 ? -2.121 9.293 -5.975 1.00 84.69 92 GLN A O 1
ATOM 713 N N . LEU A 1 93 ? -1.429 7.422 -7.020 1.00 85.31 93 LEU A N 1
ATOM 714 C CA 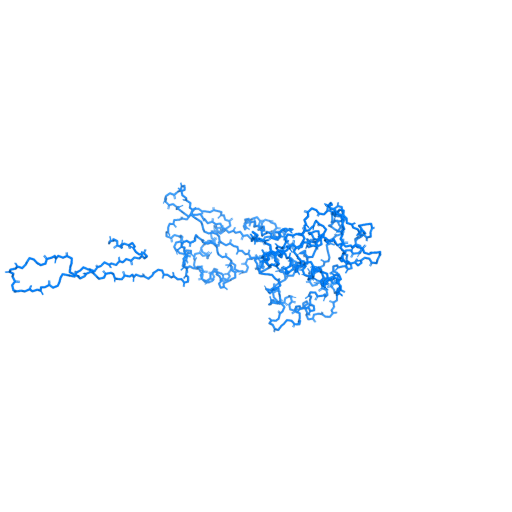. LEU A 1 93 ? -2.741 7.001 -7.530 1.00 85.31 93 LEU A CA 1
ATOM 715 C C . LEU A 1 93 ? -3.773 6.807 -6.412 1.00 85.31 93 LEU A C 1
ATOM 717 O O . LEU A 1 93 ? -4.888 7.295 -6.535 1.00 85.31 93 LEU A O 1
ATOM 721 N N . CYS A 1 94 ? -3.405 6.164 -5.301 1.00 79.50 94 CYS A N 1
ATOM 722 C CA . CYS A 1 94 ? -4.302 6.001 -4.147 1.00 79.50 94 CYS A CA 1
ATOM 723 C C . CYS A 1 94 ? -4.601 7.329 -3.435 1.00 79.50 94 CYS A C 1
ATOM 725 O O . CYS A 1 94 ? -5.603 7.448 -2.736 1.00 79.50 94 CYS A O 1
ATOM 727 N N . GLY A 1 95 ? -3.713 8.318 -3.575 1.00 72.50 95 GLY A N 1
ATOM 728 C CA . GLY A 1 95 ? -3.931 9.676 -3.085 1.00 72.50 95 GLY A CA 1
ATOM 729 C C . GLY A 1 95 ? -4.815 10.524 -4.002 1.00 72.50 95 GLY A C 1
ATOM 730 O O . GLY A 1 95 ? -5.275 11.587 -3.579 1.00 72.50 95 GLY A O 1
ATOM 731 N N . LEU A 1 96 ? -5.059 10.082 -5.240 1.00 73.69 96 LEU A N 1
ATOM 732 C CA . LEU A 1 96 ? -6.053 10.690 -6.111 1.00 73.69 96 LEU A CA 1
ATOM 733 C C . LEU A 1 96 ? -7.434 10.209 -5.661 1.00 73.69 96 LEU A C 1
ATOM 735 O O . LEU A 1 96 ? -7.718 9.015 -5.658 1.00 73.69 96 LEU A O 1
ATOM 739 N N . GLY A 1 97 ? -8.308 11.143 -5.281 1.00 70.94 97 GLY A N 1
ATOM 740 C CA . GLY A 1 97 ? -9.728 10.827 -5.106 1.00 70.94 97 GLY A CA 1
ATOM 741 C C . GLY A 1 97 ? -10.325 10.246 -6.395 1.00 70.94 97 GLY A C 1
ATOM 742 O O . GLY A 1 97 ? -9.784 10.464 -7.482 1.00 70.94 97 GLY A O 1
ATOM 743 N N . GLU A 1 98 ? -11.448 9.533 -6.283 1.00 78.38 98 GLU A N 1
ATOM 744 C CA . GLU A 1 98 ? -12.037 8.767 -7.397 1.00 78.38 98 GLU A CA 1
ATOM 745 C C . GLU A 1 98 ? -12.274 9.619 -8.655 1.00 78.38 98 GLU A C 1
ATOM 747 O O . GLU A 1 98 ? -11.942 9.195 -9.761 1.00 78.38 98 GLU A O 1
ATOM 752 N N . GLU A 1 99 ? -12.757 10.853 -8.492 1.00 76.50 99 GLU A N 1
ATOM 753 C CA . GLU A 1 99 ? -13.004 11.784 -9.600 1.00 76.50 99 GLU A CA 1
ATOM 754 C C . GLU A 1 99 ? -11.721 12.176 -10.346 1.00 76.50 99 GLU A C 1
ATOM 756 O O . GLU A 1 99 ? -11.682 12.160 -11.577 1.00 76.50 99 GLU A O 1
ATOM 761 N N . ARG A 1 100 ? -10.645 12.493 -9.613 1.00 80.69 100 ARG A N 1
ATOM 762 C CA . ARG A 1 100 ? -9.351 12.858 -10.212 1.00 80.69 100 ARG A CA 1
ATOM 763 C C . ARG A 1 100 ? -8.690 11.665 -10.884 1.00 80.69 100 ARG A C 1
ATOM 765 O O . ARG A 1 100 ? -8.094 11.821 -11.944 1.00 80.69 100 ARG A O 1
ATOM 772 N N . LEU A 1 101 ? -8.828 10.477 -10.301 1.00 83.38 101 LEU A N 1
ATOM 773 C CA . LEU A 1 101 ? -8.353 9.246 -10.921 1.00 83.38 101 LEU A CA 1
ATOM 774 C C . LEU A 1 101 ? -9.099 8.963 -12.234 1.00 83.38 101 LEU A C 1
ATOM 776 O O . LEU A 1 101 ? -8.468 8.599 -13.224 1.00 83.38 101 LEU A O 1
ATOM 780 N N . ALA A 1 102 ? -10.417 9.176 -12.266 1.00 84.12 102 ALA A N 1
ATOM 781 C CA . ALA A 1 102 ? -11.211 9.034 -13.483 1.00 84.12 102 ALA A CA 1
ATOM 782 C C . ALA A 1 102 ? -10.805 10.045 -14.566 1.00 84.12 102 ALA A C 1
ATOM 784 O O . ALA A 1 102 ? -10.653 9.670 -15.728 1.00 84.12 102 ALA A O 1
ATOM 785 N N . GLN A 1 103 ? -10.559 11.302 -14.189 1.00 85.25 103 GLN A N 1
ATOM 786 C CA . GLN A 1 103 ? -10.063 12.330 -15.108 1.00 85.25 103 GLN A CA 1
ATOM 787 C C . GLN A 1 103 ? -8.674 11.986 -15.658 1.00 85.25 103 GLN A C 1
ATOM 789 O O . GLN A 1 103 ? -8.476 12.039 -16.870 1.00 85.25 103 GLN A O 1
ATOM 794 N N . ALA A 1 104 ? -7.742 11.566 -14.798 1.00 85.81 104 ALA A N 1
ATOM 795 C CA . ALA A 1 104 ? -6.398 11.159 -15.206 1.00 85.81 104 ALA A CA 1
ATOM 796 C C . ALA A 1 104 ? -6.426 9.938 -16.143 1.00 85.81 104 ALA A C 1
ATOM 798 O O . ALA A 1 104 ? -5.685 9.887 -17.119 1.00 85.81 104 ALA A O 1
ATOM 799 N N . ALA A 1 105 ? -7.309 8.968 -15.886 1.00 86.19 105 ALA A N 1
ATOM 800 C CA . ALA A 1 105 ? -7.475 7.788 -16.735 1.00 86.19 105 ALA A CA 1
ATOM 801 C C . ALA A 1 105 ? -8.115 8.116 -18.100 1.00 86.19 105 ALA A C 1
ATOM 803 O O . ALA A 1 105 ? -7.795 7.475 -19.100 1.00 86.19 105 ALA A O 1
ATOM 804 N N . ALA A 1 106 ? -9.002 9.115 -18.155 1.00 84.06 106 ALA A N 1
ATOM 805 C CA . ALA A 1 106 ? -9.641 9.576 -19.390 1.00 84.06 106 ALA A CA 1
ATOM 806 C C . ALA A 1 106 ? -8.776 10.566 -20.195 1.00 84.06 106 ALA A C 1
ATOM 808 O O . ALA A 1 106 ? -8.989 10.748 -21.399 1.00 84.06 106 ALA A O 1
ATOM 809 N N . SER A 1 107 ? -7.814 11.224 -19.544 1.00 79.50 107 SER A N 1
ATOM 810 C CA . SER A 1 107 ? -6.925 12.198 -20.167 1.00 79.50 107 SER A CA 1
ATOM 811 C C . SER A 1 107 ? -6.008 11.529 -21.192 1.00 79.50 107 SER A C 1
ATOM 813 O O . SER A 1 107 ? -5.301 10.566 -20.909 1.00 79.50 107 SER A O 1
ATOM 815 N N . LYS A 1 108 ? -5.978 12.085 -22.408 1.00 67.25 108 LYS A N 1
ATOM 816 C CA . LYS A 1 108 ? -4.965 11.746 -23.424 1.00 67.25 108 LYS A CA 1
ATOM 817 C C . LYS A 1 108 ? -3.665 12.536 -23.239 1.00 67.25 108 LYS A C 1
ATOM 819 O O . LYS A 1 108 ? -2.723 12.335 -23.999 1.00 67.25 108 LYS A O 1
ATOM 824 N N . SER A 1 109 ? -3.636 13.473 -22.290 1.00 62.38 109 SER A N 1
ATOM 825 C CA . SER A 1 109 ? -2.487 14.334 -22.037 1.00 62.38 109 SER A CA 1
ATOM 826 C C . SER A 1 109 ? -1.528 13.653 -21.069 1.00 62.38 109 SER A C 1
ATOM 828 O O . SER A 1 109 ? -1.919 13.248 -19.982 1.00 62.38 109 SER A O 1
ATOM 830 N N . GLU A 1 110 ? -0.248 13.581 -21.430 1.00 59.94 110 GLU A N 1
ATOM 831 C CA . GLU A 1 110 ? 0.814 13.051 -20.563 1.00 59.94 110 GLU A CA 1
ATOM 832 C C . GLU A 1 110 ? 1.314 14.081 -19.536 1.00 59.94 110 GLU A C 1
ATOM 834 O O . GLU A 1 110 ? 2.419 13.962 -18.994 1.00 59.94 110 GLU A O 1
ATOM 839 N N . SER A 1 111 ? 0.522 15.117 -19.267 1.00 58.47 111 SER A N 1
ATOM 840 C CA . SER A 1 111 ? 0.910 16.185 -18.358 1.00 58.47 111 SER A CA 1
ATOM 841 C C . SER A 1 111 ? 1.107 15.663 -16.933 1.00 58.47 111 SER A C 1
ATOM 843 O O . SER A 1 111 ? 0.312 14.896 -16.396 1.00 58.47 111 SER A O 1
ATOM 845 N N . SER A 1 112 ? 2.174 16.115 -16.278 1.00 54.78 112 SER A N 1
ATOM 846 C CA . SER A 1 112 ? 2.407 15.921 -14.840 1.00 54.78 112 SER A CA 1
ATOM 847 C C . SER A 1 112 ? 1.418 16.697 -13.955 1.00 54.78 112 SER A C 1
ATOM 849 O O . SER A 1 112 ? 1.448 16.539 -12.734 1.00 54.78 112 SER A O 1
ATOM 851 N N . ALA A 1 113 ? 0.533 17.505 -14.553 1.00 50.88 113 ALA A N 1
ATOM 852 C CA . ALA A 1 113 ? -0.478 18.306 -13.864 1.00 50.88 113 ALA A CA 1
ATOM 853 C C . ALA A 1 113 ? -1.546 17.477 -13.125 1.00 50.88 113 ALA A C 1
ATOM 855 O O . ALA A 1 113 ? -2.179 17.998 -12.211 1.00 50.88 113 ALA A O 1
ATOM 856 N N . ASP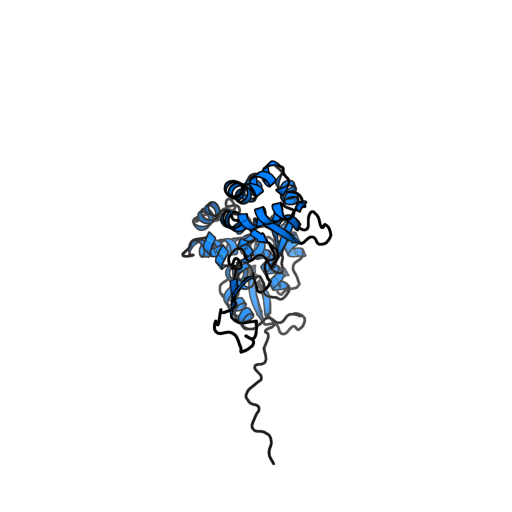 A 1 114 ? -1.685 16.186 -13.435 1.00 62.28 114 ASP A N 1
ATOM 857 C CA . ASP A 1 114 ? -2.679 15.300 -12.808 1.00 62.28 114 ASP A CA 1
ATOM 858 C C . ASP A 1 114 ? -2.253 14.805 -11.406 1.00 62.28 114 ASP A C 1
ATOM 860 O O . ASP A 1 114 ? -2.885 13.931 -10.815 1.00 62.28 114 ASP A O 1
ATOM 864 N N . GLY A 1 115 ? -1.152 15.335 -10.857 1.00 70.88 115 GLY A N 1
ATOM 865 C CA . GLY A 1 115 ? -0.610 14.932 -9.553 1.00 70.88 115 GLY A CA 1
ATOM 866 C C . GLY A 1 115 ? 0.198 13.628 -9.580 1.00 70.88 115 GLY A C 1
ATOM 867 O O . GLY A 1 115 ? 0.592 13.145 -8.520 1.00 70.88 115 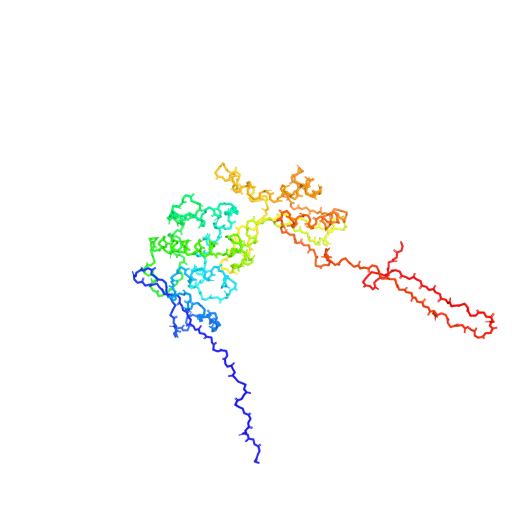GLY A O 1
ATOM 868 N N . LEU A 1 116 ? 0.469 13.093 -10.778 1.00 83.44 116 LEU A N 1
ATOM 869 C CA . LEU A 1 116 ? 1.216 11.853 -11.037 1.00 83.44 116 LEU A CA 1
ATOM 870 C C . LEU A 1 116 ? 2.625 12.126 -11.593 1.00 83.44 116 LEU A C 1
ATOM 872 O O . LEU A 1 116 ? 3.029 11.588 -12.634 1.00 83.44 116 LEU A O 1
ATOM 876 N N . ALA A 1 117 ? 3.343 13.050 -10.958 1.00 86.19 117 ALA A N 1
ATOM 877 C CA . ALA A 1 117 ? 4.674 13.467 -11.386 1.00 86.19 117 ALA A CA 1
ATOM 878 C C . ALA A 1 117 ? 5.752 12.463 -10.932 1.00 86.19 117 ALA A C 1
ATOM 880 O O . ALA A 1 117 ? 5.630 11.901 -9.836 1.00 86.19 117 ALA A O 1
ATOM 881 N N . PRO A 1 118 ? 6.818 12.260 -11.733 1.00 88.25 118 PRO A N 1
ATOM 882 C CA . PRO A 1 118 ? 7.963 11.469 -11.296 1.00 88.25 118 PRO A CA 1
ATOM 883 C C . PRO A 1 118 ? 8.586 12.057 -10.021 1.00 88.25 118 PRO A C 1
ATOM 885 O O . PRO A 1 118 ? 8.407 13.250 -9.738 1.00 88.25 118 PRO A O 1
ATOM 888 N N . PRO A 1 119 ? 9.332 11.249 -9.247 1.00 87.12 119 PRO A N 1
ATOM 889 C CA . PRO A 1 119 ? 10.075 11.745 -8.098 1.00 87.12 119 PRO A CA 1
ATOM 890 C C . PRO A 1 119 ? 10.998 12.909 -8.482 1.00 87.12 119 PRO A C 1
ATOM 892 O O . PRO A 1 119 ? 11.483 13.000 -9.611 1.00 87.12 119 PRO A O 1
ATOM 895 N N . ASN A 1 120 ? 11.233 13.821 -7.537 1.00 85.75 120 ASN A N 1
ATOM 896 C CA . ASN A 1 120 ? 12.150 14.939 -7.762 1.00 85.75 120 ASN A CA 1
ATOM 897 C C . ASN A 1 120 ? 13.601 14.449 -7.929 1.00 85.75 120 ASN A C 1
ATOM 899 O O . ASN A 1 120 ? 13.929 13.334 -7.527 1.00 85.75 120 ASN A O 1
ATOM 903 N N . GLU A 1 121 ? 14.470 15.307 -8.471 1.00 87.69 121 GLU A N 1
ATOM 904 C CA . GLU A 1 121 ? 15.880 14.984 -8.748 1.00 87.69 121 GLU A CA 1
ATOM 905 C C . GLU A 1 121 ? 16.590 14.337 -7.552 1.00 87.69 121 GLU A C 1
ATOM 907 O O . GLU A 1 121 ? 17.154 13.257 -7.677 1.00 87.69 121 GLU A O 1
ATOM 912 N N . LEU A 1 122 ? 16.493 14.949 -6.367 1.00 82.38 122 LEU A N 1
ATOM 913 C CA . LEU A 1 122 ? 17.146 14.447 -5.154 1.00 82.38 122 LEU A CA 1
ATOM 914 C C . LEU A 1 122 ? 16.676 13.035 -4.780 1.00 82.38 122 LEU A C 1
ATOM 916 O O . LEU A 1 122 ? 17.469 12.213 -4.332 1.00 82.38 122 LEU A O 1
ATOM 920 N N . THR A 1 123 ? 15.389 12.745 -4.975 1.00 83.31 123 THR A N 1
ATOM 921 C CA . THR A 1 123 ? 14.828 11.416 -4.708 1.00 83.31 123 THR A CA 1
ATOM 922 C C . THR A 1 123 ? 15.303 10.404 -5.744 1.00 83.31 123 THR A C 1
ATOM 924 O O . THR A 1 123 ? 15.599 9.272 -5.380 1.00 83.31 123 THR A O 1
ATOM 927 N N . LEU A 1 124 ? 15.398 10.795 -7.020 1.00 88.94 124 LEU A N 1
ATOM 928 C CA . LEU A 1 124 ? 15.916 9.925 -8.078 1.00 88.94 124 LEU A CA 1
ATOM 929 C C . LEU A 1 124 ? 17.382 9.567 -7.827 1.00 88.94 124 LEU A C 1
ATOM 931 O O . LEU A 1 124 ? 17.725 8.392 -7.875 1.00 88.94 124 LEU A O 1
ATOM 935 N N . VAL A 1 125 ? 18.219 10.546 -7.472 1.00 89.88 125 VAL A N 1
ATOM 936 C CA . VAL A 1 125 ? 19.623 10.305 -7.104 1.00 89.88 125 VAL A CA 1
ATOM 937 C C . VAL A 1 125 ? 19.720 9.349 -5.912 1.00 89.88 125 VAL A C 1
ATOM 939 O O . VAL A 1 125 ? 20.430 8.352 -5.992 1.00 89.88 125 VAL A O 1
ATOM 942 N N . GLY A 1 126 ? 18.934 9.570 -4.852 1.00 84.81 126 GLY A N 1
ATOM 943 C CA . GLY A 1 126 ? 18.918 8.667 -3.696 1.00 84.81 126 GLY A CA 1
ATOM 944 C C . GLY A 1 126 ? 18.425 7.247 -4.016 1.00 84.81 126 GLY A C 1
ATOM 945 O O . GLY A 1 126 ? 18.878 6.283 -3.398 1.00 84.81 126 GLY A O 1
ATOM 946 N N . LEU A 1 127 ? 17.531 7.078 -4.998 1.00 88.75 127 LEU A N 1
ATOM 947 C CA . LEU A 1 127 ? 17.143 5.748 -5.481 1.00 88.75 127 LEU A CA 1
ATOM 948 C C . LEU A 1 127 ? 18.318 5.060 -6.179 1.00 88.75 127 LEU A C 1
ATOM 950 O O . LEU A 1 127 ? 18.580 3.897 -5.905 1.00 88.75 127 LEU A O 1
ATOM 954 N N . ILE A 1 128 ? 19.059 5.777 -7.023 1.00 93.19 128 ILE A N 1
ATOM 955 C CA . ILE A 1 128 ? 20.223 5.227 -7.731 1.00 93.19 128 ILE A CA 1
ATOM 956 C C . ILE A 1 128 ? 21.312 4.810 -6.736 1.00 93.19 128 ILE A C 1
ATOM 958 O O . ILE A 1 128 ? 21.842 3.709 -6.835 1.00 93.19 128 ILE A O 1
ATOM 962 N N . GLU A 1 129 ? 21.596 5.642 -5.732 1.00 91.00 129 GLU A N 1
ATOM 963 C CA . GLU A 1 129 ? 22.592 5.342 -4.693 1.00 91.00 129 GLU A CA 1
ATOM 964 C C . GLU A 1 129 ? 22.206 4.155 -3.797 1.00 91.00 129 GLU A C 1
ATOM 966 O O . GLU A 1 129 ? 23.078 3.469 -3.266 1.00 91.00 129 GLU A O 1
ATOM 971 N N . SER A 1 130 ? 20.906 3.907 -3.615 1.00 89.25 130 SER A N 1
ATOM 972 C CA . SER A 1 130 ? 20.393 2.789 -2.807 1.00 89.25 130 SER A CA 1
ATOM 973 C C . SER A 1 130 ? 20.100 1.524 -3.617 1.00 89.25 130 SER A C 1
ATOM 975 O O . SER A 1 130 ? 19.694 0.509 -3.043 1.00 89.25 130 SER A O 1
ATOM 977 N N . ALA A 1 131 ? 20.303 1.565 -4.936 1.00 92.19 131 ALA A N 1
ATOM 978 C CA . ALA A 1 131 ? 20.050 0.440 -5.816 1.00 92.19 131 ALA A CA 1
ATOM 979 C C . ALA A 1 131 ? 20.988 -0.737 -5.476 1.00 92.19 131 ALA A C 1
ATOM 981 O O . ALA A 1 131 ? 22.208 -0.562 -5.400 1.00 92.19 131 ALA A O 1
ATOM 982 N N . PRO A 1 132 ? 20.450 -1.952 -5.261 1.00 90.50 132 PRO A N 1
ATOM 983 C CA . PRO A 1 132 ? 21.278 -3.121 -5.004 1.00 90.50 132 PRO A CA 1
ATOM 984 C C . PRO A 1 132 ? 22.082 -3.495 -6.261 1.00 90.50 132 PRO A C 1
ATOM 986 O O . PRO A 1 132 ? 21.654 -3.178 -7.375 1.00 90.50 132 PRO A O 1
ATOM 989 N N . PRO A 1 133 ? 23.205 -4.223 -6.115 1.00 89.31 133 PRO A N 1
ATOM 990 C CA . PRO A 1 133 ? 23.937 -4.756 -7.258 1.00 89.31 133 PRO A CA 1
ATOM 991 C C . PRO A 1 133 ? 23.016 -5.584 -8.165 1.00 89.31 133 PRO A C 1
ATOM 993 O O . PRO A 1 133 ? 22.357 -6.517 -7.705 1.00 89.31 133 PRO A O 1
ATOM 996 N N . MET A 1 134 ? 22.962 -5.226 -9.447 1.00 89.62 134 MET A N 1
ATOM 997 C CA . MET A 1 134 ? 22.198 -5.921 -10.484 1.00 89.62 134 MET A CA 1
ATOM 998 C C . MET A 1 134 ? 22.857 -5.708 -11.845 1.00 89.62 134 MET A C 1
ATOM 1000 O O . MET A 1 134 ? 23.586 -4.735 -12.046 1.00 89.62 134 MET A O 1
ATOM 1004 N N . HIS A 1 135 ? 22.607 -6.617 -12.783 1.00 92.06 135 HIS A N 1
ATOM 1005 C CA . HIS A 1 135 ? 23.154 -6.511 -14.132 1.00 92.06 135 HIS A CA 1
ATOM 1006 C C . HIS A 1 135 ? 22.615 -5.248 -14.826 1.00 92.06 135 HIS A C 1
ATOM 1008 O O . HIS A 1 135 ? 21.402 -5.035 -14.906 1.00 92.06 135 HIS A O 1
ATOM 1014 N N . GLY A 1 136 ? 23.529 -4.411 -15.322 1.00 93.25 136 GLY A N 1
ATOM 1015 C CA . GLY A 1 136 ? 23.205 -3.194 -16.056 1.00 93.25 136 GLY A CA 1
ATOM 1016 C C . GLY A 1 136 ? 22.958 -1.980 -15.166 1.00 93.25 136 GLY A C 1
ATOM 1017 O O . GLY A 1 136 ? 22.437 -0.971 -15.639 1.00 93.25 136 GLY A O 1
ATOM 1018 N N . LEU A 1 137 ? 23.313 -2.054 -13.879 1.00 94.06 137 LEU A N 1
ATOM 1019 C CA . LEU A 1 137 ? 23.178 -0.940 -12.939 1.00 94.06 137 LEU A CA 1
ATOM 1020 C C . LEU A 1 137 ? 23.872 0.342 -13.435 1.00 94.06 137 LEU A C 1
ATOM 1022 O O . LEU A 1 137 ? 23.398 1.438 -13.155 1.00 94.06 137 LEU A O 1
ATOM 1026 N N . GLU A 1 138 ? 24.938 0.224 -14.225 1.00 94.25 138 GLU A N 1
ATOM 1027 C CA . GLU A 1 138 ? 25.637 1.338 -14.870 1.00 94.25 138 GLU A CA 1
ATOM 1028 C C . GLU A 1 138 ? 24.765 2.156 -15.841 1.00 94.25 138 GLU A C 1
ATOM 1030 O O . GLU A 1 138 ? 25.071 3.318 -16.106 1.00 94.25 138 GLU A O 1
ATOM 1035 N N . TYR A 1 139 ? 23.670 1.580 -16.347 1.00 96.44 139 TYR A N 1
ATOM 1036 C CA . TYR A 1 139 ? 22.704 2.266 -17.208 1.00 96.44 139 TYR A CA 1
ATOM 1037 C C . TYR A 1 139 ? 21.587 2.955 -16.411 1.00 96.44 139 TYR A C 1
ATOM 1039 O O . TYR A 1 139 ? 20.743 3.634 -16.996 1.00 96.44 139 TYR A O 1
ATOM 1047 N N . LEU A 1 140 ? 21.551 2.798 -15.082 1.00 95.88 140 LEU A N 1
ATOM 1048 C CA . LEU A 1 140 ? 20.533 3.410 -14.236 1.00 95.88 140 LEU A CA 1
ATOM 1049 C C . LEU A 1 140 ? 20.836 4.897 -14.011 1.00 95.88 140 LEU A C 1
ATOM 1051 O O . LEU A 1 140 ? 21.669 5.269 -13.188 1.00 95.88 140 LEU A O 1
ATOM 1055 N N . THR A 1 141 ? 20.110 5.760 -14.718 1.00 95.75 141 THR A N 1
ATOM 1056 C CA . THR A 1 141 ? 20.225 7.220 -14.605 1.00 95.75 141 THR A CA 1
ATOM 1057 C C . THR A 1 141 ? 18.893 7.858 -14.190 1.00 95.75 141 THR A C 1
ATOM 1059 O O . THR A 1 141 ? 17.837 7.221 -14.302 1.00 95.75 141 THR A O 1
ATOM 1062 N N . PRO A 1 142 ? 18.889 9.130 -13.734 1.00 95.12 142 PRO A N 1
ATOM 1063 C CA . PRO A 1 142 ? 17.644 9.835 -13.431 1.00 95.12 142 PRO A CA 1
ATOM 1064 C C . PRO A 1 142 ? 16.693 9.907 -14.632 1.00 95.12 142 PRO A C 1
ATOM 1066 O O . PRO A 1 142 ? 15.479 9.816 -14.458 1.00 95.12 142 PRO A O 1
ATOM 1069 N N . ASP A 1 143 ? 17.228 10.019 -15.850 1.00 95.62 143 ASP A N 1
ATOM 1070 C CA . ASP A 1 143 ? 16.428 10.065 -17.077 1.00 95.62 143 ASP A CA 1
ATOM 1071 C C . ASP A 1 143 ? 15.771 8.718 -17.380 1.00 95.62 143 ASP A C 1
ATOM 1073 O O . ASP A 1 143 ? 14.564 8.678 -17.621 1.00 95.62 143 ASP A O 1
ATOM 1077 N N . VAL A 1 144 ? 16.502 7.608 -17.226 1.00 96.31 144 VAL A N 1
ATOM 1078 C CA . VAL A 1 144 ? 15.925 6.258 -17.345 1.00 96.31 144 VAL A CA 1
ATOM 1079 C C . VAL A 1 144 ? 14.793 6.058 -16.334 1.00 96.31 144 VAL A C 1
ATOM 1081 O O . VAL A 1 144 ? 13.721 5.567 -16.688 1.00 96.31 144 VAL A O 1
ATOM 1084 N N . LEU A 1 145 ? 14.964 6.499 -15.082 1.00 96.25 145 LEU A N 1
ATOM 1085 C CA . LEU A 1 145 ? 13.896 6.428 -14.080 1.00 96.25 145 LEU A CA 1
ATOM 1086 C C . LEU A 1 145 ? 12.668 7.274 -14.464 1.00 96.25 145 LEU A C 1
ATOM 1088 O O . LEU A 1 145 ? 11.537 6.840 -14.245 1.00 96.25 145 LEU A O 1
ATOM 1092 N N . ARG A 1 146 ? 12.844 8.460 -15.059 1.00 95.38 146 ARG A N 1
ATOM 1093 C CA . ARG A 1 146 ? 11.721 9.294 -15.537 1.00 95.38 146 ARG A CA 1
ATOM 1094 C C . ARG A 1 146 ? 10.977 8.662 -16.704 1.00 95.38 146 ARG A C 1
ATOM 1096 O O . ARG A 1 146 ? 9.745 8.735 -16.756 1.00 95.38 146 ARG A O 1
ATOM 1103 N N . GLU A 1 147 ? 11.704 8.055 -17.631 1.00 95.25 147 GLU A N 1
ATOM 1104 C CA . GLU A 1 147 ? 11.119 7.349 -18.768 1.00 95.25 147 GLU A CA 1
ATOM 1105 C C . GLU A 1 147 ? 10.313 6.139 -18.290 1.00 95.25 147 GLU A C 1
ATOM 1107 O O . GLU A 1 147 ? 9.121 6.036 -18.594 1.00 95.25 147 GLU A O 1
ATOM 1112 N N . LEU A 1 148 ? 10.907 5.298 -17.435 1.00 97.00 148 LEU A N 1
ATOM 1113 C CA . LEU A 1 148 ? 10.228 4.158 -16.814 1.00 97.00 148 LEU A CA 1
ATOM 1114 C C . LEU A 1 148 ? 8.995 4.591 -16.011 1.00 97.00 148 LEU A C 1
ATOM 1116 O O . LEU A 1 148 ? 7.950 3.944 -16.092 1.00 97.00 148 LEU A O 1
ATOM 1120 N N . TRP A 1 149 ? 9.076 5.708 -15.280 1.00 95.75 149 TRP A N 1
ATOM 1121 C CA . TRP A 1 149 ? 7.928 6.280 -14.573 1.00 95.75 149 TRP A CA 1
ATOM 1122 C C . TRP A 1 149 ? 6.794 6.648 -15.529 1.00 95.75 149 TRP A C 1
ATOM 1124 O O . TRP A 1 149 ? 5.632 6.309 -15.296 1.00 95.75 149 TRP A O 1
ATOM 1134 N N . THR A 1 150 ? 7.125 7.348 -16.614 1.00 93.69 150 THR A N 1
ATOM 1135 C CA . THR A 1 150 ? 6.148 7.824 -17.598 1.00 93.69 150 THR A CA 1
ATOM 1136 C C . THR A 1 150 ? 5.457 6.651 -18.287 1.00 93.69 150 THR A C 1
ATOM 1138 O O . THR A 1 150 ? 4.234 6.654 -18.453 1.00 93.69 150 THR A O 1
ATOM 1141 N N . GLU A 1 151 ? 6.216 5.615 -18.637 1.00 95.00 151 GLU A N 1
ATOM 1142 C CA . GLU A 1 151 ? 5.686 4.393 -19.234 1.00 95.00 151 GLU A CA 1
ATOM 1143 C C . GLU A 1 151 ? 4.809 3.598 -18.277 1.00 95.00 151 GLU A C 1
ATOM 1145 O O . GLU A 1 151 ? 3.711 3.189 -18.666 1.00 95.00 151 GLU A O 1
ATOM 1150 N N . LEU A 1 152 ? 5.248 3.429 -17.026 1.00 96.00 152 LEU A N 1
ATOM 1151 C CA . LEU A 1 152 ? 4.459 2.782 -15.985 1.00 96.00 152 LEU A CA 1
ATOM 1152 C C . LEU A 1 152 ? 3.141 3.528 -15.765 1.00 96.00 152 LEU A C 1
ATOM 1154 O O . LEU A 1 152 ? 2.076 2.913 -15.797 1.00 96.00 152 LEU A O 1
ATOM 1158 N N . ARG A 1 153 ? 3.188 4.857 -15.629 1.00 93.75 153 ARG A N 1
ATOM 1159 C CA . ARG A 1 153 ? 1.995 5.701 -15.489 1.00 93.75 153 ARG A CA 1
ATOM 1160 C C . ARG A 1 153 ? 1.034 5.509 -16.658 1.00 93.75 153 ARG A C 1
ATOM 1162 O O . ARG A 1 153 ? -0.150 5.263 -16.440 1.00 93.75 153 ARG A O 1
ATOM 1169 N N . ARG A 1 154 ? 1.535 5.565 -17.895 1.00 92.44 154 ARG A N 1
ATOM 1170 C CA . ARG A 1 154 ? 0.722 5.363 -19.104 1.00 92.44 154 ARG A CA 1
ATOM 1171 C C . ARG A 1 154 ? 0.125 3.957 -19.165 1.00 92.44 154 ARG A C 1
ATOM 1173 O O . ARG A 1 154 ? -0.995 3.782 -19.632 1.00 92.44 154 ARG A O 1
ATOM 1180 N N . HIS A 1 155 ? 0.867 2.935 -18.750 1.00 94.19 155 HIS A N 1
ATOM 1181 C CA . HIS A 1 155 ? 0.377 1.558 -18.702 1.00 94.19 155 HIS A CA 1
ATOM 1182 C C . HIS A 1 155 ? -0.744 1.401 -17.667 1.00 94.19 155 HIS A C 1
ATOM 1184 O O . HIS A 1 155 ? -1.827 0.935 -18.014 1.00 94.19 155 HIS A O 1
ATOM 1190 N N . VAL A 1 156 ? -0.522 1.866 -16.437 1.00 93.19 156 VAL A N 1
ATOM 1191 C CA . VAL A 1 156 ? -1.484 1.741 -15.336 1.00 93.19 156 VAL A CA 1
ATOM 1192 C C . VAL A 1 156 ? -2.766 2.529 -15.611 1.00 93.19 156 VAL A C 1
ATOM 1194 O O . VAL A 1 156 ? -3.853 1.986 -15.437 1.00 93.19 156 VAL A O 1
ATOM 1197 N N . LEU A 1 157 ? -2.675 3.769 -16.105 1.00 91.88 157 LEU A N 1
ATOM 1198 C CA . LEU A 1 157 ? -3.866 4.565 -16.437 1.00 91.88 157 LEU A CA 1
ATOM 1199 C C . LEU A 1 157 ? -4.685 3.941 -17.573 1.00 91.88 157 LEU A C 1
ATOM 1201 O O . LEU A 1 157 ? -5.911 3.943 -17.504 1.00 91.88 157 LEU A O 1
ATOM 1205 N N . ARG A 1 158 ? -4.033 3.340 -18.580 1.00 91.94 158 ARG A N 1
ATOM 1206 C CA . ARG A 1 158 ? -4.736 2.591 -19.636 1.00 91.94 158 ARG A CA 1
ATOM 1207 C C . ARG A 1 158 ? -5.475 1.376 -19.082 1.00 91.94 158 ARG A C 1
ATOM 1209 O O . ARG A 1 158 ? -6.620 1.155 -19.459 1.00 91.94 158 ARG A O 1
ATOM 1216 N N . GLN A 1 159 ? -4.848 0.608 -18.190 1.00 92.06 159 GLN A N 1
ATOM 1217 C CA . GLN A 1 159 ? -5.509 -0.527 -17.539 1.00 92.06 159 GLN A CA 1
ATOM 1218 C C . GLN A 1 159 ? -6.677 -0.074 -16.655 1.00 92.06 159 GLN A C 1
ATOM 1220 O O . GLN A 1 159 ? -7.744 -0.679 -16.699 1.00 92.06 159 GLN A O 1
ATOM 1225 N N . ALA A 1 160 ? -6.504 1.023 -15.916 1.00 90.38 160 ALA A N 1
ATOM 1226 C CA . ALA A 1 160 ? -7.549 1.600 -15.080 1.00 90.38 160 ALA A CA 1
ATOM 1227 C C . ALA A 1 160 ? -8.748 2.097 -15.906 1.00 90.38 160 ALA A C 1
ATOM 1229 O O . ALA A 1 160 ? -9.891 1.852 -15.531 1.00 90.38 160 ALA A O 1
ATOM 1230 N N . ALA A 1 161 ? -8.497 2.746 -17.047 1.00 90.44 161 ALA A N 1
ATOM 1231 C CA . ALA A 1 161 ? -9.537 3.202 -17.971 1.00 90.44 161 ALA A CA 1
ATOM 1232 C C . ALA A 1 161 ? -10.295 2.043 -18.638 1.00 90.44 161 ALA A C 1
ATOM 1234 O O . ALA A 1 161 ? -11.489 2.158 -18.897 1.00 90.44 161 ALA A O 1
ATOM 1235 N N . ALA A 1 162 ? -9.606 0.933 -18.923 1.00 91.62 162 ALA A N 1
ATOM 1236 C CA . ALA A 1 162 ? -10.192 -0.252 -19.548 1.00 91.62 162 ALA A CA 1
ATOM 1237 C C . ALA A 1 162 ? -10.942 -1.165 -18.561 1.00 91.62 162 ALA A C 1
ATOM 1239 O O . ALA A 1 162 ? -11.555 -2.147 -18.982 1.00 91.62 162 ALA A O 1
ATOM 1240 N N . HIS A 1 163 ? -10.877 -0.883 -17.258 1.00 92.69 163 HIS A N 1
ATOM 1241 C CA . HIS A 1 163 ? -11.485 -1.729 -16.242 1.00 92.69 163 HIS A CA 1
ATOM 1242 C C . HIS A 1 163 ? -13.021 -1.618 -16.267 1.00 92.69 163 HIS A C 1
ATOM 1244 O O . HIS A 1 163 ? -13.528 -0.496 -16.214 1.00 92.69 163 HIS A O 1
ATOM 1250 N N . PRO A 1 164 ? -13.777 -2.737 -16.289 1.00 88.69 164 PRO A N 1
ATOM 1251 C CA . PRO A 1 164 ? -15.239 -2.715 -16.430 1.00 88.69 164 PRO A CA 1
ATOM 1252 C C . PRO A 1 164 ? -15.956 -1.872 -15.370 1.00 88.69 164 PRO A C 1
ATOM 1254 O O . PRO A 1 164 ? -16.871 -1.118 -15.684 1.00 88.69 164 PRO A O 1
ATOM 1257 N N . ASP A 1 165 ? -15.484 -1.954 -14.126 1.00 87.56 165 ASP A N 1
ATOM 1258 C CA . ASP A 1 165 ? -16.037 -1.226 -12.975 1.00 87.56 165 ASP A CA 1
ATOM 1259 C C . ASP A 1 165 ? -15.338 0.130 -12.718 1.00 87.56 165 ASP A C 1
ATOM 1261 O O . ASP A 1 165 ? -15.471 0.736 -11.650 1.00 87.56 165 ASP A O 1
ATOM 1265 N N . GLY A 1 166 ? -14.552 0.600 -13.691 1.00 87.31 166 GLY A N 1
ATOM 1266 C CA . GLY A 1 166 ? -13.861 1.885 -13.682 1.00 87.31 166 GLY A CA 1
ATOM 1267 C C . GLY A 1 166 ? -12.522 1.927 -12.921 1.00 87.31 166 GLY A C 1
ATOM 1268 O O . GLY A 1 166 ? -12.110 0.954 -12.278 1.00 87.31 166 GLY A O 1
ATOM 1269 N N . PRO A 1 167 ? -11.827 3.084 -12.951 1.00 86.00 167 PRO A N 1
ATOM 1270 C CA . PRO A 1 167 ? -10.458 3.224 -12.436 1.00 86.00 167 PRO A CA 1
ATOM 1271 C C . PRO A 1 167 ? -10.290 2.942 -10.939 1.00 86.00 167 PRO A C 1
ATOM 1273 O O . PRO A 1 167 ? -9.275 2.389 -10.514 1.00 86.00 167 PRO A O 1
ATOM 1276 N N . ALA A 1 168 ? -11.291 3.285 -10.124 1.00 82.06 168 ALA A N 1
ATOM 1277 C CA . ALA A 1 168 ? -11.263 3.000 -8.691 1.00 82.06 168 ALA A CA 1
ATOM 1278 C C . ALA A 1 168 ? -11.359 1.490 -8.407 1.00 82.06 168 ALA A C 1
ATOM 1280 O O . ALA A 1 168 ? -10.732 1.002 -7.468 1.00 82.06 168 ALA A O 1
ATOM 1281 N N . ALA A 1 169 ? -12.111 0.738 -9.220 1.00 85.06 169 ALA A N 1
ATOM 1282 C CA . ALA A 1 169 ? -12.196 -0.716 -9.102 1.00 85.06 169 ALA A CA 1
ATOM 1283 C C . ALA A 1 169 ? -10.897 -1.403 -9.519 1.00 85.06 169 ALA A C 1
ATOM 1285 O O . ALA A 1 169 ? -10.431 -2.285 -8.806 1.00 85.06 169 ALA A O 1
ATOM 1286 N N . PHE A 1 170 ? -10.247 -0.915 -10.577 1.00 89.19 170 PHE A N 1
ATOM 1287 C CA . PHE A 1 170 ? -8.929 -1.403 -10.974 1.00 89.19 170 PHE A CA 1
ATOM 1288 C C . PHE A 1 170 ? -7.913 -1.353 -9.824 1.00 89.19 170 PHE A C 1
ATOM 1290 O O . PHE A 1 170 ? -7.230 -2.340 -9.561 1.00 89.19 170 PHE A O 1
ATOM 1297 N N . LEU A 1 171 ? -7.825 -0.228 -9.099 1.00 83.88 171 LEU A N 1
ATOM 1298 C CA . LEU A 1 171 ? -6.917 -0.126 -7.949 1.00 83.88 171 LEU A CA 1
ATOM 1299 C C . LEU A 1 171 ? -7.297 -1.097 -6.823 1.00 83.88 171 LEU A C 1
ATOM 1301 O O . LEU A 1 171 ? -6.404 -1.656 -6.178 1.00 83.88 171 LEU A O 1
ATOM 1305 N N . ARG A 1 172 ? -8.603 -1.327 -6.609 1.00 81.06 172 ARG A N 1
ATOM 1306 C CA . ARG A 1 172 ? -9.086 -2.300 -5.619 1.00 81.06 172 ARG A CA 1
ATOM 1307 C C . ARG A 1 172 ? -8.654 -3.721 -5.957 1.00 81.06 172 ARG A C 1
ATOM 1309 O O . ARG A 1 172 ? -8.221 -4.435 -5.049 1.00 81.06 172 ARG A O 1
ATOM 1316 N N . ASP A 1 173 ? -8.742 -4.087 -7.229 1.00 85.50 173 ASP A N 1
ATOM 1317 C CA . ASP A 1 173 ? -8.439 -5.429 -7.724 1.00 85.50 173 ASP A CA 1
ATOM 1318 C C . ASP A 1 173 ? -6.929 -5.659 -7.881 1.00 85.50 173 ASP A C 1
ATOM 1320 O O . ASP A 1 173 ? -6.447 -6.775 -7.683 1.00 85.50 173 ASP A O 1
ATOM 1324 N N . ALA A 1 174 ? -6.157 -4.598 -8.150 1.00 84.12 174 ALA A N 1
ATOM 1325 C CA . ALA A 1 174 ? -4.702 -4.659 -8.278 1.00 84.12 174 ALA A CA 1
ATOM 1326 C C . ALA A 1 174 ? -4.024 -5.175 -6.997 1.00 84.12 174 ALA A C 1
ATOM 1328 O O . ALA A 1 174 ? -3.162 -6.054 -7.056 1.00 84.12 174 ALA A O 1
ATOM 1329 N N . ASN A 1 175 ? -4.398 -4.645 -5.828 1.00 81.06 175 ASN A N 1
ATOM 1330 C CA . ASN A 1 175 ? -4.082 -5.271 -4.545 1.00 81.06 175 ASN A CA 1
ATOM 1331 C C . ASN A 1 175 ? -4.972 -4.705 -3.425 1.00 81.06 175 ASN A C 1
ATOM 1333 O O . ASN A 1 175 ? -4.991 -3.487 -3.233 1.00 81.06 175 ASN A O 1
ATOM 1337 N N . PRO A 1 176 ? -5.576 -5.546 -2.564 1.00 75.88 176 PRO A N 1
ATOM 1338 C CA . PRO A 1 176 ? -6.359 -5.068 -1.425 1.00 75.88 176 PRO A CA 1
ATOM 1339 C C . PRO A 1 176 ? -5.602 -4.140 -0.458 1.00 75.88 176 PRO A C 1
ATOM 1341 O O . PRO A 1 176 ? -6.233 -3.373 0.266 1.00 75.88 176 PRO A O 1
ATOM 1344 N N . LEU A 1 177 ? -4.261 -4.189 -0.415 1.00 73.31 177 LEU A N 1
ATOM 1345 C CA . LEU A 1 177 ? -3.449 -3.266 0.390 1.00 73.31 177 LEU A CA 1
ATOM 1346 C C . LEU A 1 177 ? -3.545 -1.813 -0.073 1.00 73.31 177 LEU A C 1
ATOM 1348 O O . LEU A 1 177 ? -3.502 -0.921 0.774 1.00 73.31 177 LEU A O 1
ATOM 1352 N N . TRP A 1 178 ? -3.696 -1.572 -1.377 1.00 73.94 178 TRP A N 1
ATOM 1353 C CA . TRP A 1 178 ? -3.829 -0.221 -1.924 1.00 73.94 178 TRP A CA 1
ATOM 1354 C C . TRP A 1 178 ? -5.092 0.464 -1.405 1.00 73.94 178 TRP A C 1
ATOM 1356 O O . TRP A 1 178 ? -5.070 1.649 -1.093 1.00 73.94 178 TRP A O 1
ATOM 1366 N N . ASN A 1 179 ? -6.142 -0.310 -1.131 1.00 65.88 179 ASN A N 1
ATOM 1367 C CA . ASN A 1 179 ? -7.369 0.204 -0.521 1.00 65.88 179 ASN A CA 1
ATOM 1368 C C . ASN A 1 179 ? -7.179 0.673 0.918 1.00 65.88 179 ASN A C 1
ATOM 1370 O O . ASN A 1 179 ? -7.969 1.477 1.397 1.00 65.88 179 ASN A O 1
ATOM 1374 N N . LEU A 1 180 ? -6.184 0.144 1.632 1.00 65.12 180 LEU A N 1
ATOM 1375 C CA . LEU A 1 180 ? -5.926 0.490 3.029 1.00 65.12 180 LEU A CA 1
ATOM 1376 C C . LEU A 1 180 ? -5.031 1.724 3.164 1.00 65.12 180 LEU A C 1
ATOM 1378 O O . LEU A 1 180 ? -4.979 2.316 4.245 1.00 65.12 180 LEU A O 1
ATOM 1382 N N . LEU A 1 181 ? -4.343 2.116 2.091 1.00 66.19 181 LEU A N 1
ATOM 1383 C CA . LEU A 1 181 ? -3.576 3.352 2.037 1.00 66.19 181 LEU A CA 1
ATOM 1384 C C . LEU A 1 181 ? -4.480 4.567 1.986 1.00 66.19 181 LEU A C 1
ATOM 1386 O O . LEU A 1 181 ? -5.558 4.527 1.406 1.00 66.19 181 LEU A O 1
ATOM 1390 N N . GLY A 1 182 ? -4.061 5.648 2.640 1.00 64.31 182 GLY A N 1
ATOM 1391 C CA . GLY A 1 182 ? -4.900 6.840 2.700 1.00 64.31 182 GLY A CA 1
ATOM 1392 C C . GLY A 1 182 ? -6.074 6.725 3.684 1.00 64.31 182 GLY A C 1
ATOM 1393 O O . GLY A 1 182 ? -6.744 7.719 3.953 1.00 64.31 182 GLY A O 1
ATOM 1394 N N . ARG A 1 183 ? -6.331 5.541 4.261 1.00 75.56 183 ARG A N 1
ATOM 1395 C CA . ARG A 1 183 ? -7.454 5.343 5.182 1.00 75.56 183 ARG A CA 1
ATOM 1396 C C . ARG A 1 183 ? -7.070 5.569 6.632 1.00 75.56 183 ARG A C 1
ATOM 1398 O O . ARG A 1 183 ? -5.994 5.190 7.105 1.00 75.56 183 ARG A O 1
ATOM 1405 N N . VAL A 1 184 ? -8.021 6.142 7.355 1.00 85.25 184 VAL A N 1
ATOM 1406 C CA . VAL A 1 184 ? -7.985 6.237 8.809 1.00 85.25 184 VAL A CA 1
ATOM 1407 C C . VAL A 1 184 ? -8.450 4.905 9.387 1.00 85.25 184 VAL A C 1
ATOM 1409 O O . VAL A 1 184 ? -9.501 4.383 9.014 1.00 85.25 184 VAL A O 1
ATOM 1412 N N . THR A 1 185 ? -7.647 4.352 10.291 1.00 88.75 185 THR A N 1
ATOM 1413 C CA . THR A 1 185 ? -7.974 3.154 11.060 1.00 88.75 185 THR A CA 1
ATOM 1414 C C . THR A 1 185 ? -8.257 3.524 12.508 1.00 88.75 185 THR A C 1
ATOM 1416 O O . THR A 1 185 ? -7.387 4.084 13.182 1.00 88.75 185 THR A O 1
ATOM 1419 N N . LEU A 1 186 ? -9.451 3.187 12.987 1.00 92.31 186 LEU A N 1
ATOM 1420 C CA . LEU A 1 186 ? -9.838 3.288 14.388 1.00 92.31 186 LEU A CA 1
ATOM 1421 C C . LEU A 1 186 ? -9.583 1.947 15.071 1.00 92.31 186 LEU A C 1
ATOM 1423 O O . LEU A 1 186 ? -10.147 0.927 14.679 1.00 92.31 186 LEU A O 1
ATOM 1427 N N . HIS A 1 187 ? -8.723 1.955 16.080 1.00 92.88 187 HIS A N 1
ATOM 1428 C CA . HIS A 1 187 ? -8.372 0.774 16.857 1.00 92.88 187 HIS A CA 1
ATOM 1429 C C . HIS A 1 187 ? -9.061 0.833 18.210 1.00 92.88 187 HIS A C 1
ATOM 1431 O O . HIS A 1 187 ? -8.948 1.838 18.913 1.00 92.88 187 HIS A O 1
ATOM 1437 N N . LEU A 1 188 ? -9.716 -0.261 18.578 1.00 94.00 188 LEU A N 1
ATOM 1438 C CA . LEU A 1 188 ? -10.169 -0.554 19.926 1.00 94.00 188 LEU A CA 1
ATOM 1439 C C . LEU A 1 188 ? -9.519 -1.871 20.360 1.00 94.00 188 LEU A C 1
ATOM 1441 O O . LEU A 1 188 ? -9.669 -2.890 19.690 1.00 94.00 188 LEU A O 1
ATOM 1445 N N . ALA A 1 189 ? -8.794 -1.850 21.472 1.00 90.00 189 ALA A N 1
ATOM 1446 C CA . ALA A 1 189 ? -8.107 -3.016 22.020 1.00 90.00 189 ALA A CA 1
ATOM 1447 C C . ALA A 1 189 ? -8.382 -3.148 23.518 1.00 90.00 189 ALA A C 1
ATOM 1449 O O . ALA A 1 189 ? -8.686 -2.160 24.184 1.00 90.00 189 ALA A O 1
ATOM 1450 N N . GLU A 1 190 ? -8.253 -4.352 24.065 1.00 89.62 190 GLU A N 1
ATOM 1451 C CA . GLU A 1 190 ? -8.313 -4.548 25.513 1.00 89.62 190 GLU A CA 1
ATOM 1452 C C . GLU A 1 190 ? -7.103 -3.921 26.213 1.00 89.62 190 GLU A C 1
ATOM 1454 O O . GLU A 1 190 ? -5.956 -4.049 25.781 1.00 89.62 190 GLU A O 1
ATOM 1459 N N . ASN A 1 191 ? -7.365 -3.290 27.349 1.00 87.31 191 ASN A N 1
ATOM 1460 C CA . ASN A 1 191 ? -6.379 -2.737 28.254 1.00 87.31 191 ASN A CA 1
ATOM 1461 C C . ASN A 1 191 ? -6.511 -3.404 29.626 1.00 87.31 191 ASN A C 1
ATOM 1463 O O . ASN A 1 191 ? -7.203 -2.915 30.512 1.00 87.31 191 ASN A O 1
ATOM 1467 N N . LYS A 1 192 ? -5.776 -4.498 29.832 1.00 85.69 192 LYS A N 1
ATOM 1468 C CA . LYS A 1 192 ? -5.782 -5.255 31.099 1.00 85.69 192 LYS A CA 1
ATOM 1469 C C . LYS A 1 192 ? -5.183 -4.495 32.292 1.00 85.69 192 LYS A C 1
ATOM 1471 O O . LYS A 1 192 ? -5.177 -5.017 33.399 1.00 85.69 192 LYS A O 1
ATOM 1476 N N . ARG A 1 193 ? -4.624 -3.299 32.070 1.00 86.00 193 ARG A N 1
ATOM 1477 C CA . ARG A 1 193 ? -3.952 -2.496 33.106 1.00 86.00 193 ARG A CA 1
ATOM 1478 C C . ARG A 1 193 ? -4.900 -1.564 33.861 1.00 86.00 193 ARG A C 1
ATOM 1480 O O . ARG A 1 193 ? -4.496 -1.032 34.886 1.00 86.00 193 ARG A O 1
ATOM 1487 N N . ASP A 1 194 ? -6.112 -1.346 33.356 1.00 89.12 194 ASP A N 1
ATOM 1488 C CA . ASP A 1 194 ? -7.088 -0.425 33.941 1.00 89.12 194 ASP A CA 1
ATOM 1489 C C . ASP A 1 194 ? -8.462 -1.104 33.994 1.00 89.12 194 ASP A C 1
ATOM 1491 O O . ASP A 1 194 ? -9.085 -1.337 32.962 1.00 89.12 194 ASP A O 1
ATOM 1495 N N . ALA A 1 195 ? -8.921 -1.452 35.197 1.00 88.12 195 ALA A N 1
ATOM 1496 C CA . ALA A 1 195 ? -10.195 -2.145 35.390 1.00 88.12 195 ALA A CA 1
ATOM 1497 C C . ALA A 1 195 ? -11.413 -1.234 35.143 1.00 88.12 195 ALA A C 1
ATOM 1499 O O . ALA A 1 195 ? -12.445 -1.704 34.668 1.00 88.12 195 ALA A O 1
ATOM 1500 N N . GLU A 1 196 ? -11.285 0.067 35.414 1.00 89.50 196 GLU A N 1
ATOM 1501 C CA . GLU A 1 196 ? -12.353 1.056 35.209 1.00 89.50 196 GLU A CA 1
ATOM 1502 C C . GLU A 1 196 ? -12.466 1.457 33.730 1.00 89.50 196 GLU A C 1
ATOM 1504 O O . GLU A 1 196 ? -13.541 1.807 33.225 1.00 89.50 196 GLU A O 1
ATOM 1509 N N . ARG A 1 197 ? -11.345 1.396 33.001 1.00 90.75 197 ARG A N 1
ATOM 1510 C CA . ARG A 1 197 ? -11.267 1.662 31.559 1.00 90.75 197 ARG A CA 1
ATOM 1511 C C . ARG A 1 197 ? -10.512 0.545 30.834 1.00 90.75 197 ARG A C 1
ATOM 1513 O O . ARG A 1 197 ? -9.399 0.765 30.340 1.00 90.75 197 ARG A O 1
ATOM 1520 N N . PRO A 1 198 ? -11.144 -0.636 30.697 1.00 91.88 198 PRO A N 1
ATOM 1521 C CA . PRO A 1 198 ? -10.491 -1.844 30.201 1.00 91.88 198 PRO A CA 1
ATOM 1522 C C . PRO A 1 198 ? -10.289 -1.850 28.685 1.00 91.88 198 PRO A C 1
ATOM 1524 O O . PRO A 1 198 ? -9.967 -2.887 28.113 1.00 91.88 198 PRO A O 1
ATOM 1527 N N . PHE A 1 199 ? -10.460 -0.712 28.012 1.00 93.69 199 PHE A N 1
ATOM 1528 C CA . PHE A 1 199 ? -10.264 -0.574 26.578 1.00 93.69 199 PHE A CA 1
ATOM 1529 C C . PHE A 1 199 ? -9.319 0.574 26.257 1.00 93.69 199 PHE A C 1
ATOM 1531 O O . PHE A 1 199 ? -9.382 1.634 26.871 1.00 93.69 199 PHE A O 1
ATOM 1538 N N . ALA A 1 200 ? -8.465 0.384 25.262 1.00 93.38 200 ALA A N 1
ATOM 1539 C CA . ALA A 1 200 ? -7.627 1.415 24.677 1.00 93.38 200 ALA A CA 1
ATOM 1540 C C . ALA A 1 200 ? -8.134 1.743 23.273 1.00 93.38 200 ALA A C 1
ATOM 1542 O O . ALA A 1 200 ? -8.360 0.850 22.457 1.00 93.38 200 ALA A O 1
ATOM 1543 N N . PHE A 1 201 ? -8.281 3.033 22.995 1.00 94.62 201 PHE A N 1
ATOM 1544 C CA . PHE A 1 201 ? -8.652 3.558 21.692 1.00 94.62 201 PHE A CA 1
ATOM 1545 C C . PHE A 1 201 ? -7.510 4.368 21.084 1.00 94.62 201 PHE A C 1
ATOM 1547 O O . PHE A 1 201 ? -6.881 5.174 21.776 1.00 94.62 201 PHE A O 1
ATOM 1554 N N . LEU A 1 202 ? -7.293 4.207 19.777 1.00 92.81 202 LEU A N 1
ATOM 1555 C CA . LEU A 1 202 ? -6.362 5.017 18.994 1.00 92.81 202 LEU A CA 1
ATOM 1556 C C . LEU A 1 202 ? -6.837 5.159 17.544 1.00 92.81 202 LEU A C 1
ATOM 1558 O O . LEU A 1 202 ? -7.159 4.168 16.894 1.00 92.81 202 LEU A O 1
ATOM 1562 N N . ALA A 1 203 ? -6.781 6.375 17.000 1.00 91.44 203 ALA A N 1
ATOM 1563 C CA . ALA A 1 203 ? -6.896 6.605 15.564 1.00 91.44 203 ALA A CA 1
ATOM 1564 C C . ALA A 1 203 ? -5.507 6.680 14.914 1.00 91.44 203 ALA A C 1
ATOM 1566 O O . ALA A 1 203 ? -4.626 7.433 15.341 1.00 91.44 203 ALA A O 1
ATOM 1567 N N . THR A 1 204 ? -5.323 5.921 13.841 1.00 88.19 204 THR A N 1
ATOM 1568 C CA . THR A 1 204 ? -4.108 5.935 13.019 1.00 88.19 204 THR A CA 1
ATOM 1569 C C . THR A 1 204 ? -4.455 6.197 11.565 1.00 88.19 204 THR A C 1
ATOM 1571 O O . THR A 1 204 ? -5.587 5.994 11.140 1.00 88.19 204 THR A O 1
ATOM 1574 N N . TYR A 1 205 ? -3.470 6.620 10.795 1.00 82.38 205 TYR A N 1
ATOM 1575 C CA . TYR A 1 205 ? -3.551 6.789 9.357 1.00 82.38 205 TYR A CA 1
ATOM 1576 C C . TYR A 1 205 ? -2.510 5.898 8.688 1.00 82.38 205 TYR A C 1
ATOM 1578 O O . TYR A 1 205 ? -1.350 5.868 9.111 1.00 82.38 205 TYR A O 1
ATOM 1586 N N . THR A 1 206 ? -2.913 5.171 7.650 1.00 77.81 206 THR A N 1
ATOM 1587 C CA . THR A 1 206 ? -1.976 4.391 6.842 1.00 77.81 206 THR A CA 1
ATOM 1588 C C . THR A 1 206 ? -1.204 5.323 5.910 1.00 77.81 206 THR A C 1
ATOM 1590 O O . THR A 1 206 ? -1.717 5.753 4.876 1.00 77.81 206 THR A O 1
ATOM 1593 N N . HIS A 1 207 ? 0.043 5.624 6.270 1.00 62.19 207 HIS A N 1
ATOM 1594 C CA . HIS A 1 207 ? 0.873 6.592 5.557 1.00 62.19 207 HIS A CA 1
ATOM 1595 C C . HIS A 1 207 ? 1.576 5.988 4.339 1.00 62.19 207 HIS A C 1
ATOM 1597 O O . HIS A 1 207 ? 1.637 6.627 3.289 1.00 62.19 207 HIS A O 1
ATOM 1603 N N . ARG A 1 208 ? 2.116 4.770 4.472 1.00 63.22 208 ARG A N 1
ATOM 1604 C CA . ARG A 1 208 ? 2.920 4.103 3.434 1.00 63.22 208 ARG A CA 1
ATOM 1605 C C . ARG A 1 208 ? 2.718 2.592 3.440 1.00 63.22 208 ARG A C 1
ATOM 1607 O O . ARG A 1 208 ? 2.356 2.011 4.460 1.00 63.22 208 ARG A O 1
ATOM 1614 N N . VAL A 1 209 ? 2.967 1.958 2.301 1.00 61.25 209 VAL A N 1
ATOM 1615 C CA . VAL A 1 209 ? 3.200 0.521 2.183 1.00 61.25 209 VAL A CA 1
ATOM 1616 C C . VAL A 1 209 ? 4.706 0.387 2.027 1.00 61.25 209 VAL A C 1
ATOM 1618 O O . VAL A 1 209 ? 5.309 1.069 1.208 1.00 61.25 209 VAL A O 1
ATOM 1621 N N . SER A 1 210 ? 5.335 -0.421 2.873 1.00 65.06 210 SER A N 1
ATOM 1622 C CA . SER A 1 210 ? 6.778 -0.618 2.803 1.00 65.06 210 SER A CA 1
ATOM 1623 C C . SER A 1 210 ? 7.181 -1.454 1.586 1.00 65.06 210 SER A C 1
ATOM 1625 O O . SER A 1 210 ? 6.373 -2.185 1.005 1.00 65.06 210 SER A O 1
ATOM 1627 N N . ALA A 1 211 ? 8.483 -1.462 1.314 1.00 55.91 211 ALA A N 1
ATOM 1628 C CA . ALA A 1 211 ? 9.177 -2.385 0.419 1.00 55.91 211 ALA A CA 1
ATOM 1629 C C . ALA A 1 211 ? 8.730 -3.852 0.506 1.00 55.91 211 ALA A C 1
ATOM 1631 O O . ALA A 1 211 ? 8.714 -4.580 -0.485 1.00 55.91 211 ALA A O 1
ATOM 1632 N N . ARG A 1 212 ? 8.368 -4.297 1.717 1.00 60.31 212 ARG A N 1
ATOM 1633 C CA . ARG A 1 212 ? 7.923 -5.664 2.037 1.00 60.31 212 ARG A CA 1
ATOM 1634 C C . ARG A 1 212 ? 6.401 -5.767 2.174 1.00 60.31 212 ARG A C 1
ATOM 1636 O O . ARG A 1 212 ? 5.907 -6.624 2.901 1.00 60.31 212 ARG A O 1
ATOM 1643 N N . ALA A 1 213 ? 5.665 -4.846 1.558 1.00 60.78 213 ALA A N 1
ATOM 1644 C CA . ALA A 1 213 ? 4.208 -4.774 1.578 1.00 60.78 213 ALA A CA 1
ATOM 1645 C C . ALA A 1 213 ? 3.567 -4.711 2.973 1.00 60.78 213 ALA A C 1
ATOM 1647 O O . ALA A 1 213 ? 2.434 -5.157 3.171 1.00 60.78 213 ALA A O 1
ATOM 1648 N N . LYS A 1 214 ? 4.275 -4.142 3.957 1.00 63.34 214 LYS A N 1
ATOM 1649 C CA . LYS A 1 214 ? 3.714 -3.893 5.290 1.00 63.34 214 LYS A CA 1
ATOM 1650 C C . LYS A 1 214 ? 3.143 -2.484 5.347 1.00 63.34 214 LYS A C 1
ATOM 1652 O O . LYS A 1 214 ? 3.834 -1.525 5.011 1.00 63.34 214 LYS A O 1
ATOM 1657 N N . LEU A 1 215 ? 1.899 -2.363 5.798 1.00 71.25 215 LEU A N 1
ATOM 1658 C CA . LEU A 1 215 ? 1.269 -1.070 6.050 1.00 71.25 215 LEU A CA 1
ATOM 1659 C C . LEU A 1 215 ? 1.974 -0.381 7.221 1.00 71.25 215 LEU A C 1
ATOM 1661 O O . LEU A 1 215 ? 2.129 -0.960 8.296 1.00 71.25 215 LEU A O 1
ATOM 1665 N N . GLN A 1 216 ? 2.409 0.853 7.002 1.00 73.62 216 GLN A N 1
ATOM 1666 C CA . GLN A 1 216 ? 2.980 1.711 8.026 1.00 73.62 216 GLN A CA 1
ATOM 1667 C C . GLN A 1 216 ? 1.908 2.684 8.504 1.00 73.62 216 GLN A C 1
ATOM 1669 O O . GLN A 1 216 ? 1.425 3.533 7.749 1.00 73.62 216 GLN A O 1
ATOM 1674 N N . HIS A 1 217 ? 1.543 2.539 9.774 1.00 79.12 217 HIS A N 1
ATOM 1675 C CA . HIS A 1 217 ? 0.552 3.373 10.436 1.00 79.12 217 HIS A CA 1
ATOM 1676 C C . HIS A 1 217 ? 1.247 4.472 11.238 1.00 79.12 217 HIS A C 1
ATOM 1678 O O . HIS A 1 217 ? 2.183 4.202 11.988 1.00 79.12 217 HIS A O 1
ATOM 1684 N N . LEU A 1 218 ? 0.760 5.703 11.105 1.00 81.62 218 LEU A N 1
ATOM 1685 C CA . LEU A 1 218 ? 1.137 6.823 11.964 1.00 81.62 218 LEU A CA 1
ATOM 1686 C C . LEU A 1 218 ? -0.069 7.244 12.809 1.00 81.62 218 LEU A C 1
ATOM 1688 O O . LEU A 1 218 ? -1.200 7.166 12.321 1.00 81.62 218 LEU A O 1
ATOM 1692 N N . PRO A 1 219 ? 0.122 7.701 14.061 1.00 85.69 219 PRO A N 1
ATOM 1693 C CA . PRO A 1 219 ? -0.959 8.310 14.827 1.00 85.69 219 PRO A CA 1
ATOM 1694 C C . PRO A 1 219 ? -1.602 9.451 14.036 1.00 85.69 219 PRO A C 1
ATOM 1696 O O . PRO A 1 219 ? -0.901 10.256 13.421 1.00 85.69 219 PRO A O 1
ATOM 1699 N N . LEU A 1 220 ? -2.932 9.550 14.066 1.00 83.94 220 LEU A N 1
ATOM 1700 C CA . LEU A 1 220 ? -3.657 10.544 13.268 1.00 83.94 220 LEU A CA 1
ATOM 1701 C C . LEU A 1 220 ? -3.247 11.992 13.609 1.00 83.94 220 LEU A C 1
ATOM 1703 O O . LEU A 1 220 ? -3.195 12.846 12.726 1.00 83.94 220 LEU A O 1
ATOM 1707 N N . ALA A 1 221 ? -2.880 12.264 14.866 1.00 84.50 221 ALA A N 1
ATOM 1708 C CA . ALA A 1 221 ? -2.317 13.555 15.270 1.00 84.50 221 ALA A CA 1
ATOM 1709 C C . ALA A 1 221 ? -1.013 13.913 14.542 1.00 84.50 221 ALA A C 1
ATOM 1711 O O . ALA A 1 221 ? -0.761 15.087 14.285 1.00 84.50 221 ALA A O 1
ATOM 1712 N N . GLU A 1 222 ? -0.183 12.927 14.207 1.00 80.19 222 GLU A N 1
ATOM 1713 C CA . GLU A 1 222 ? 1.079 13.173 13.511 1.00 80.19 222 GLU A CA 1
ATOM 1714 C C . GLU A 1 222 ? 0.836 13.522 12.040 1.00 80.19 222 GLU A C 1
ATOM 1716 O O . GLU A 1 222 ? 1.485 14.415 11.497 1.00 80.19 222 GLU A O 1
ATOM 1721 N N . ALA A 1 223 ? -0.183 12.911 11.426 1.00 75.00 223 ALA A N 1
ATOM 1722 C CA . ALA A 1 223 ? -0.638 13.294 10.094 1.00 75.00 223 ALA A CA 1
ATOM 1723 C C . ALA A 1 223 ? -1.119 14.758 10.065 1.00 75.00 223 ALA A C 1
ATOM 1725 O O . ALA A 1 223 ? -0.762 15.500 9.152 1.00 75.00 223 ALA A O 1
ATOM 1726 N N . LEU A 1 224 ? -1.847 15.217 11.094 1.00 75.75 224 LEU A N 1
ATOM 1727 C CA . LEU A 1 224 ? -2.250 16.626 11.195 1.00 75.75 224 LEU A CA 1
ATOM 1728 C C . LEU A 1 224 ? -1.048 17.574 11.202 1.00 75.75 224 LEU A C 1
ATOM 1730 O O . LEU A 1 224 ? -1.076 18.574 10.495 1.00 75.75 224 LEU A O 1
ATOM 1734 N N . LYS A 1 225 ? 0.015 17.261 11.954 1.00 78.25 225 LYS A N 1
ATOM 1735 C CA . LYS A 1 225 ? 1.229 18.094 11.993 1.00 78.25 225 LYS A CA 1
ATOM 1736 C C . LYS A 1 225 ? 1.945 18.128 10.645 1.00 78.25 225 LYS A C 1
ATOM 1738 O O . LYS A 1 225 ? 2.353 19.197 10.205 1.00 78.25 225 LYS A O 1
ATOM 1743 N N . GLN A 1 226 ? 2.064 16.980 9.973 1.00 71.31 226 GLN A N 1
ATOM 1744 C CA . GLN A 1 226 ? 2.713 16.883 8.659 1.00 71.31 226 GLN A CA 1
ATOM 1745 C C . GLN A 1 226 ? 1.956 17.648 7.564 1.00 71.31 226 GLN A C 1
ATOM 1747 O O . GLN A 1 226 ? 2.570 18.202 6.650 1.00 71.31 226 GLN A O 1
ATOM 1752 N N . TYR A 1 227 ? 0.625 17.701 7.655 1.00 67.12 227 TYR A N 1
ATOM 1753 C CA . TYR A 1 227 ? -0.227 18.354 6.659 1.00 67.12 227 TYR A CA 1
ATOM 1754 C C . TYR A 1 227 ? -0.744 19.742 7.081 1.00 67.12 227 TYR A C 1
ATOM 1756 O O . TYR A 1 227 ? -1.496 20.351 6.326 1.00 67.12 227 TYR A O 1
ATOM 1764 N N . ALA A 1 228 ? -0.312 20.282 8.227 1.00 59.88 228 ALA A N 1
ATOM 1765 C CA . ALA A 1 228 ? -0.735 21.593 8.741 1.00 59.88 228 ALA A CA 1
ATOM 1766 C C . ALA A 1 228 ? -0.224 22.805 7.930 1.00 59.88 228 ALA A C 1
ATOM 1768 O O . ALA A 1 228 ? -0.665 23.926 8.173 1.00 59.88 228 ALA A O 1
ATOM 1769 N N . GLY A 1 229 ? 0.697 22.614 6.978 1.00 59.66 229 GLY A N 1
ATOM 1770 C CA . GLY A 1 229 ? 1.180 23.683 6.096 1.00 59.66 229 GLY A CA 1
ATOM 1771 C C . GLY A 1 229 ? 0.225 23.986 4.932 1.00 59.66 229 GLY A C 1
ATOM 1772 O O . GLY A 1 229 ? -0.402 23.079 4.388 1.00 59.66 229 GLY A O 1
ATOM 1773 N N . GLU A 1 230 ? 0.170 25.250 4.490 1.00 48.97 230 GLU A N 1
ATOM 1774 C CA . GLU A 1 230 ? -0.739 25.744 3.431 1.00 48.97 230 GLU A CA 1
ATOM 1775 C C . GLU A 1 230 ? -0.698 24.923 2.128 1.00 48.97 230 GLU A C 1
ATOM 1777 O O . GLU A 1 230 ? -1.716 24.777 1.457 1.00 48.97 230 GLU A O 1
ATOM 1782 N N . ARG A 1 231 ? 0.445 24.298 1.807 1.00 52.16 231 ARG A N 1
ATOM 1783 C CA . ARG A 1 231 ? 0.633 23.459 0.607 1.00 52.16 231 ARG A CA 1
ATOM 1784 C C . ARG A 1 231 ? -0.052 22.085 0.656 1.00 52.16 231 ARG A C 1
ATOM 1786 O O . ARG A 1 231 ? -0.046 21.386 -0.349 1.00 52.16 231 ARG A O 1
ATOM 1793 N N . ASN A 1 232 ? -0.621 21.679 1.793 1.00 61.84 232 ASN A N 1
ATOM 1794 C CA . ASN A 1 232 ? -1.171 20.331 1.990 1.00 61.84 232 ASN A CA 1
ATOM 1795 C C . ASN A 1 232 ? -2.644 20.311 2.437 1.00 61.84 232 ASN A C 1
ATOM 1797 O O . ASN A 1 232 ? -3.155 19.252 2.810 1.00 61.84 232 ASN A O 1
ATOM 1801 N N . ARG A 1 233 ? -3.345 21.450 2.374 1.00 64.44 233 ARG A N 1
ATOM 1802 C CA . ARG A 1 233 ? -4.729 21.580 2.859 1.00 64.44 233 ARG A CA 1
ATOM 1803 C C . ARG A 1 233 ? -5.703 20.624 2.164 1.00 64.44 233 ARG A C 1
ATOM 1805 O O . ARG A 1 233 ? -6.530 20.020 2.837 1.00 64.44 233 ARG A O 1
ATOM 1812 N N . GLU A 1 234 ? -5.553 20.422 0.857 1.00 65.50 234 GLU A N 1
ATOM 1813 C CA . GLU A 1 234 ? -6.364 19.465 0.090 1.00 65.50 234 GLU A CA 1
ATOM 1814 C C . GLU A 1 234 ? -6.133 18.018 0.541 1.00 65.50 234 GLU A C 1
ATOM 1816 O O . GLU A 1 234 ? -7.087 17.282 0.775 1.00 65.50 234 GLU A O 1
ATOM 1821 N N . LYS A 1 235 ? -4.870 17.616 0.746 1.00 66.12 235 LYS A N 1
ATOM 1822 C CA . LYS A 1 235 ? -4.532 16.273 1.250 1.00 66.12 235 LYS A CA 1
ATOM 1823 C C . LYS A 1 235 ? -5.095 16.045 2.648 1.00 66.12 235 LYS A C 1
ATOM 1825 O O . LYS A 1 235 ? -5.569 14.951 2.948 1.00 66.12 235 LYS A O 1
ATOM 1830 N N . LEU A 1 236 ? -5.070 17.077 3.491 1.00 73.31 236 LEU A N 1
ATOM 1831 C CA . LEU A 1 236 ? -5.671 17.010 4.815 1.00 73.31 236 LEU A CA 1
ATOM 1832 C C . LEU A 1 236 ? -7.199 16.896 4.744 1.00 73.31 236 LEU A C 1
ATOM 1834 O O . LEU A 1 236 ? -7.793 16.153 5.520 1.00 73.31 236 LEU A O 1
ATOM 1838 N N . GLN A 1 237 ? -7.836 17.599 3.810 1.00 71.25 237 GLN A N 1
ATOM 1839 C CA . GLN A 1 237 ? -9.278 17.513 3.608 1.00 71.25 237 GLN A CA 1
ATOM 1840 C C . GLN A 1 237 ? -9.694 16.109 3.158 1.00 71.25 237 GLN A C 1
ATOM 1842 O O . GLN A 1 237 ? -10.568 15.523 3.790 1.00 71.25 237 GLN A O 1
ATOM 1847 N N . THR A 1 238 ? -9.011 15.531 2.165 1.00 73.25 238 THR A N 1
ATOM 1848 C CA . THR A 1 238 ? -9.240 14.142 1.727 1.00 73.25 238 THR A CA 1
ATOM 1849 C C . THR A 1 238 ? -9.015 13.139 2.865 1.00 73.25 238 THR A C 1
ATOM 1851 O O . THR A 1 238 ? -9.779 12.191 3.016 1.00 73.25 238 THR A O 1
ATOM 1854 N N . LEU A 1 239 ? -8.011 13.366 3.722 1.00 77.38 239 LEU A N 1
ATOM 1855 C CA . LEU A 1 239 ? -7.755 12.526 4.897 1.00 77.38 239 LEU A CA 1
ATOM 1856 C C . LEU A 1 239 ? -8.903 12.565 5.921 1.00 77.38 239 LEU A C 1
ATOM 1858 O O . LEU A 1 239 ? -9.237 11.547 6.528 1.00 77.38 239 LEU A O 1
ATOM 1862 N N . LEU A 1 240 ? -9.472 13.748 6.161 1.00 83.38 240 LEU A N 1
ATOM 1863 C CA . LEU A 1 240 ? -10.502 13.950 7.181 1.00 83.38 240 LEU A CA 1
ATOM 1864 C C . LEU A 1 240 ? -11.925 13.697 6.668 1.00 83.38 2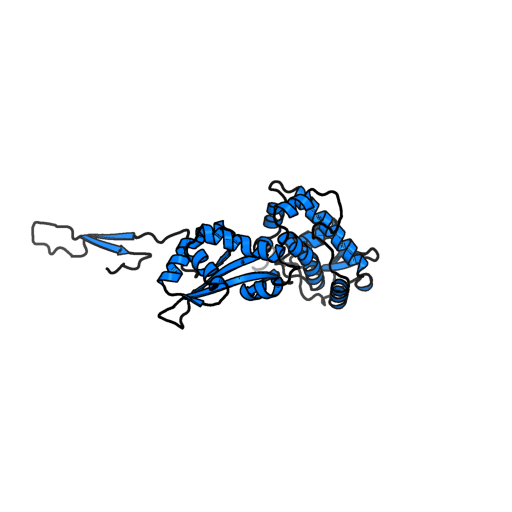40 LEU A C 1
ATOM 1866 O O . LEU A 1 240 ? -12.829 13.535 7.484 1.00 83.38 240 LEU A O 1
ATOM 1870 N N . GLU A 1 241 ? -12.142 13.639 5.358 1.00 83.44 241 GLU A N 1
ATOM 1871 C CA . GLU A 1 241 ? -13.461 13.430 4.754 1.00 83.44 241 GLU A CA 1
ATOM 1872 C C . GLU A 1 241 ? -14.171 12.152 5.262 1.00 83.44 241 GLU A C 1
ATOM 1874 O O . GLU A 1 241 ? -15.327 12.254 5.680 1.00 83.44 241 GLU A O 1
ATOM 1879 N N . PRO A 1 242 ? -13.525 10.968 5.351 1.00 85.06 242 PRO A N 1
ATOM 1880 C CA . PRO A 1 242 ? -14.157 9.778 5.933 1.00 85.06 242 PRO A CA 1
ATOM 1881 C C . PRO A 1 242 ? -14.539 9.952 7.409 1.00 85.06 242 PRO A C 1
ATOM 1883 O O . PRO A 1 242 ? -15.550 9.421 7.860 1.00 85.06 242 PRO A O 1
ATOM 1886 N N . ILE A 1 243 ? -13.752 10.719 8.172 1.00 88.88 243 ILE A N 1
ATOM 1887 C CA . ILE A 1 243 ? -14.042 11.009 9.583 1.00 88.88 243 ILE A CA 1
ATOM 1888 C C . ILE A 1 243 ? -15.273 11.912 9.696 1.00 88.88 243 ILE A C 1
ATOM 1890 O O . ILE A 1 243 ? -16.110 11.690 10.568 1.00 88.88 243 ILE A O 1
ATOM 1894 N N . GLN A 1 244 ? -15.391 12.915 8.823 1.00 87.25 244 GLN A N 1
ATOM 1895 C CA . GLN A 1 244 ? -16.547 13.814 8.797 1.00 87.25 244 GLN A CA 1
ATOM 1896 C C . GLN A 1 244 ? -17.825 13.041 8.459 1.00 87.25 244 GLN A C 1
ATOM 1898 O O . GLN A 1 244 ? -18.786 13.108 9.220 1.00 87.25 244 GLN A O 1
ATOM 1903 N N . ARG A 1 245 ? -17.793 12.202 7.414 1.00 85.94 245 ARG A N 1
ATOM 1904 C CA . ARG A 1 245 ? -18.919 11.316 7.071 1.00 85.94 245 ARG A CA 1
ATOM 1905 C C . ARG A 1 245 ? -19.280 10.361 8.211 1.00 85.94 245 ARG A C 1
ATOM 1907 O O . ARG A 1 245 ? -20.455 10.150 8.493 1.00 85.94 245 ARG A O 1
ATOM 1914 N N . ALA A 1 246 ? -18.289 9.810 8.912 1.00 90.38 246 ALA A N 1
ATOM 1915 C CA . ALA A 1 246 ? -18.540 8.945 10.063 1.00 90.38 246 ALA A CA 1
ATOM 1916 C C . ALA A 1 246 ? -19.178 9.702 11.238 1.00 90.38 246 ALA A C 1
ATOM 1918 O O . ALA A 1 246 ? -20.014 9.137 11.936 1.00 90.38 246 ALA A O 1
ATOM 1919 N N . ALA A 1 247 ? -18.832 10.975 11.449 1.00 91.44 247 ALA A N 1
ATOM 1920 C CA . ALA A 1 247 ? -19.462 11.815 12.468 1.00 91.44 247 ALA A CA 1
ATOM 1921 C C . ALA A 1 247 ? -20.946 12.104 12.161 1.00 91.44 247 ALA A C 1
ATOM 1923 O O . ALA A 1 247 ? -21.730 12.337 13.083 1.00 91.44 247 ALA A O 1
ATOM 1924 N N . ASP A 1 248 ? -21.357 12.074 10.891 1.00 89.81 248 ASP A N 1
ATOM 1925 C CA . ASP A 1 248 ? -22.767 12.170 10.479 1.00 89.81 248 ASP A CA 1
ATOM 1926 C C . ASP A 1 248 ? -23.573 10.917 10.836 1.00 89.81 248 ASP A C 1
ATOM 1928 O O . ASP A 1 248 ? -24.732 11.038 11.226 1.00 89.81 248 ASP A O 1
ATOM 1932 N N . GLY A 1 249 ? -22.947 9.737 10.799 1.00 85.56 249 GLY A N 1
ATOM 1933 C CA . GLY A 1 249 ? -23.583 8.460 11.146 1.00 85.56 249 GLY A CA 1
ATOM 1934 C C . GLY A 1 249 ? -23.352 7.955 12.578 1.00 85.56 249 GLY A C 1
ATOM 1935 O O . GLY A 1 249 ? -24.025 7.016 12.992 1.00 85.56 249 GLY A O 1
ATOM 1936 N N . SER A 1 250 ? -22.412 8.533 13.335 1.00 92.25 250 SER A N 1
ATOM 1937 C CA . SER A 1 250 ? -22.045 8.107 14.694 1.00 92.25 250 SER A CA 1
ATOM 1938 C C . SER A 1 250 ? -21.893 9.304 15.630 1.00 92.25 250 SER A C 1
ATOM 1940 O O . SER A 1 250 ? -20.972 10.119 15.506 1.00 92.25 250 SER A O 1
ATOM 1942 N N . GLU A 1 251 ? -22.772 9.369 16.632 1.00 92.06 251 GLU A N 1
ATOM 1943 C CA . GLU A 1 251 ? -22.719 10.391 17.680 1.00 92.06 251 GLU A CA 1
ATOM 1944 C C . GLU A 1 251 ? -21.403 10.313 18.465 1.00 92.06 251 GLU A C 1
ATOM 1946 O O . GLU A 1 251 ? -20.788 11.340 18.748 1.00 92.06 251 GLU A O 1
ATOM 1951 N N . LEU A 1 252 ? -20.908 9.100 18.740 1.00 92.00 252 LEU A N 1
ATOM 1952 C CA . LEU A 1 252 ? -19.631 8.920 19.423 1.00 92.00 252 LEU A CA 1
ATOM 1953 C C . LEU A 1 252 ? -18.472 9.519 18.615 1.00 92.00 252 LEU A C 1
ATOM 1955 O O . LEU A 1 252 ? -17.636 10.226 19.177 1.00 92.00 252 LEU A O 1
ATOM 1959 N N . ILE A 1 253 ? -18.399 9.257 17.306 1.00 92.88 253 ILE A N 1
ATOM 1960 C CA . ILE A 1 253 ? -17.337 9.825 16.464 1.00 92.88 253 ILE A CA 1
ATOM 1961 C C . ILE A 1 253 ? -17.447 11.349 16.407 1.00 92.88 253 ILE A C 1
ATOM 1963 O O . ILE A 1 253 ? -16.423 12.028 16.502 1.00 92.88 253 ILE A O 1
ATOM 1967 N N . ARG A 1 254 ? -18.666 11.899 16.344 1.00 93.75 254 ARG A N 1
ATOM 1968 C CA . ARG A 1 254 ? -18.894 13.348 16.425 1.00 93.75 254 ARG A CA 1
ATOM 1969 C C . ARG A 1 254 ? -18.385 13.938 17.739 1.00 93.75 254 ARG A C 1
ATOM 1971 O O . ARG A 1 254 ? -17.636 14.913 17.707 1.00 93.75 254 ARG A O 1
ATOM 1978 N N . GLU A 1 255 ? -18.729 13.337 18.877 1.00 93.88 255 GLU A N 1
ATOM 1979 C CA . GLU A 1 255 ? -18.235 13.744 20.201 1.00 93.88 255 GLU A CA 1
ATOM 1980 C C . GLU A 1 255 ? -16.699 13.724 20.251 1.00 93.88 255 GLU A C 1
ATOM 1982 O O . GLU A 1 255 ? -16.065 14.689 20.692 1.00 93.88 255 GLU A O 1
ATOM 1987 N N . LEU A 1 256 ? -16.078 12.639 19.773 1.00 92.19 256 LEU A N 1
ATOM 1988 C CA . LEU A 1 256 ? -14.622 12.476 19.753 1.00 92.19 256 LEU A CA 1
ATOM 1989 C C . LEU A 1 256 ? -13.929 13.479 18.825 1.00 92.19 256 LEU A C 1
ATOM 1991 O O . LEU A 1 256 ? -12.840 13.960 19.152 1.00 92.19 256 LEU A O 1
ATOM 1995 N N . LEU A 1 257 ? -14.543 13.806 17.689 1.00 91.12 257 LEU A N 1
ATOM 1996 C CA . LEU A 1 257 ? -14.024 14.778 16.735 1.00 91.12 257 LEU A CA 1
ATOM 1997 C C . LEU A 1 257 ? -14.092 16.202 17.300 1.00 91.12 257 LEU A C 1
ATOM 1999 O O . LEU A 1 257 ? -13.073 16.894 17.330 1.00 91.12 257 LEU A O 1
ATOM 2003 N N . VAL A 1 258 ? -15.259 16.620 17.803 1.00 91.56 258 VAL A N 1
ATOM 2004 C CA . VAL A 1 258 ? -15.483 17.969 18.360 1.00 91.56 258 VAL A CA 1
ATOM 2005 C C . VAL A 1 258 ? -14.605 18.211 19.587 1.00 91.56 258 VAL A C 1
ATOM 2007 O O . VAL A 1 258 ? -13.961 19.253 19.694 1.00 91.56 258 VAL A O 1
ATOM 2010 N N . SER A 1 259 ? -14.505 17.225 20.482 1.00 91.81 259 SER A N 1
ATOM 2011 C CA . SER A 1 259 ? -13.634 17.302 21.663 1.00 91.81 259 SER A CA 1
ATOM 2012 C C . SER A 1 259 ? -12.141 17.140 21.348 1.00 91.81 259 SER A C 1
ATOM 2014 O O . SER A 1 259 ? -11.317 17.225 22.256 1.00 91.81 259 SER A O 1
ATOM 2016 N N . ARG A 1 260 ? -11.774 16.878 20.083 1.00 88.69 260 ARG A N 1
ATOM 2017 C CA . ARG A 1 260 ? -10.412 16.548 19.616 1.00 88.69 260 ARG A CA 1
ATOM 2018 C C . ARG A 1 260 ? -9.803 15.282 20.230 1.00 88.69 260 ARG A C 1
ATOM 2020 O O . ARG A 1 260 ? -8.645 14.966 19.953 1.00 88.69 260 ARG A O 1
ATOM 2027 N N . ARG A 1 261 ? -10.573 14.513 21.004 1.00 90.31 261 ARG A N 1
ATOM 2028 C CA . ARG A 1 261 ? -10.144 13.237 21.599 1.00 90.31 261 ARG A CA 1
ATOM 2029 C C . ARG A 1 261 ? -9.861 12.165 20.551 1.00 90.31 261 ARG A C 1
ATOM 2031 O O . ARG A 1 261 ? -9.090 11.254 20.823 1.00 90.31 261 ARG A O 1
ATOM 2038 N N . LEU A 1 262 ? -10.417 12.295 19.343 1.00 90.00 262 LEU A N 1
ATOM 2039 C CA . LEU A 1 262 ? -10.122 11.408 18.214 1.00 90.00 262 LEU A CA 1
ATOM 2040 C C . LEU A 1 262 ? -8.621 11.359 17.875 1.00 90.00 262 LEU A C 1
ATOM 2042 O O . LEU A 1 262 ? -8.124 10.342 17.402 1.00 90.00 262 LEU A O 1
ATOM 2046 N N . PHE A 1 263 ? -7.890 12.444 18.136 1.00 88.69 263 PHE A N 1
ATOM 2047 C CA . PHE A 1 263 ? -6.478 12.576 17.782 1.00 88.69 263 PHE A CA 1
ATOM 2048 C C . PHE A 1 263 ? -5.524 12.103 18.886 1.00 88.69 263 PHE A C 1
ATOM 2050 O O . PHE A 1 263 ? -4.311 12.208 18.723 1.00 88.69 263 PHE A O 1
ATOM 2057 N N . GLN A 1 264 ? -6.033 11.589 20.007 1.00 89.81 264 GLN A N 1
ATOM 2058 C CA . GLN A 1 264 ? -5.211 11.174 21.143 1.00 89.81 264 GLN A CA 1
ATOM 2059 C C . GLN A 1 264 ? -5.503 9.717 21.529 1.00 89.81 264 GLN A C 1
ATOM 2061 O O . GLN A 1 264 ? -6.665 9.302 21.507 1.00 89.81 264 GLN A O 1
ATOM 2066 N N . PRO A 1 265 ? -4.477 8.931 21.914 1.00 91.81 265 PRO A N 1
ATOM 2067 C CA . PRO A 1 265 ? -4.708 7.659 22.583 1.00 91.81 265 PRO A CA 1
ATOM 2068 C C . PRO A 1 265 ? -5.510 7.886 23.870 1.00 91.81 265 PRO A C 1
ATOM 2070 O O . PRO A 1 265 ? -5.195 8.791 24.644 1.00 91.81 265 PRO A O 1
ATOM 2073 N N . GLN A 1 266 ? -6.531 7.070 24.121 1.00 92.69 266 GLN A N 1
ATOM 2074 C CA . GLN A 1 266 ? -7.367 7.207 25.316 1.00 92.69 266 GLN A CA 1
ATOM 2075 C C . GLN A 1 266 ? -7.822 5.856 25.856 1.00 92.69 266 GLN A C 1
ATOM 2077 O O . GLN A 1 266 ? -8.098 4.931 25.093 1.00 92.69 266 GLN A O 1
ATOM 2082 N N . ALA A 1 267 ? -7.957 5.773 27.177 1.00 93.44 267 ALA A N 1
ATOM 2083 C CA . ALA A 1 267 ? -8.636 4.662 27.825 1.00 93.44 267 ALA A CA 1
ATOM 2084 C C . ALA A 1 267 ? -10.158 4.894 27.784 1.00 93.44 267 ALA A C 1
ATOM 2086 O O . ALA A 1 267 ? -10.632 5.991 28.100 1.00 93.44 267 ALA A O 1
ATOM 2087 N N . MET A 1 268 ? -10.911 3.874 27.383 1.00 93.44 268 MET A N 1
ATOM 2088 C CA . MET A 1 268 ? -12.367 3.873 27.276 1.00 93.44 268 MET A CA 1
ATOM 2089 C C . MET A 1 268 ? -12.984 2.963 28.335 1.00 93.44 268 MET A C 1
ATOM 2091 O O . MET A 1 268 ? -12.501 1.859 28.587 1.00 93.44 268 MET A O 1
ATOM 2095 N N . SER A 1 269 ? -14.088 3.418 28.929 1.00 93.62 269 SER A N 1
ATOM 2096 C CA . SER A 1 269 ? -14.923 2.561 29.775 1.00 93.62 269 SER A CA 1
ATOM 2097 C C . SER A 1 269 ? -15.699 1.541 28.940 1.00 93.62 269 SER A C 1
ATOM 2099 O O . SER A 1 269 ? -15.871 1.709 27.730 1.00 93.62 269 SER A O 1
ATOM 2101 N N . ILE A 1 270 ? -16.255 0.521 29.598 1.00 90.88 270 ILE A N 1
ATOM 2102 C CA . ILE A 1 270 ? -17.104 -0.497 28.953 1.00 90.88 270 ILE A CA 1
ATOM 2103 C C . ILE A 1 270 ? -18.268 0.156 28.190 1.00 90.88 270 ILE A C 1
ATOM 2105 O O . ILE A 1 270 ? -18.544 -0.203 27.048 1.00 90.88 270 ILE A O 1
ATOM 2109 N N . ARG A 1 271 ? -18.915 1.176 28.774 1.00 91.44 271 ARG A N 1
ATOM 2110 C CA . ARG A 1 271 ? -20.018 1.902 28.120 1.00 91.44 271 ARG A CA 1
ATOM 2111 C C . ARG A 1 271 ? -19.563 2.607 26.837 1.00 91.44 271 ARG A C 1
ATOM 2113 O O . ARG A 1 271 ? -20.296 2.601 25.851 1.00 91.44 271 ARG A O 1
ATOM 2120 N N . GLN A 1 272 ? -18.378 3.218 26.841 1.00 91.62 272 GLN A N 1
ATOM 2121 C CA . GLN A 1 272 ? -17.830 3.894 25.659 1.00 91.62 272 GLN A CA 1
ATOM 2122 C C . GLN A 1 272 ? -17.430 2.894 24.575 1.00 91.62 272 GLN A C 1
ATOM 2124 O O . GLN A 1 272 ? -17.797 3.083 23.418 1.00 91.62 272 GLN A O 1
ATOM 2129 N N . ALA A 1 273 ? -16.748 1.813 24.958 1.00 92.44 273 ALA A N 1
ATOM 2130 C CA . ALA A 1 273 ? -16.400 0.724 24.054 1.00 92.44 273 ALA A CA 1
ATOM 2131 C C . ALA A 1 273 ? -17.655 0.109 23.421 1.00 92.44 273 ALA A C 1
ATOM 2133 O O . ALA A 1 273 ? -17.706 -0.073 22.214 1.00 92.44 273 ALA A O 1
ATOM 2134 N N . TYR A 1 274 ? -18.720 -0.112 24.191 1.00 91.56 274 TYR A N 1
ATOM 2135 C CA . TYR A 1 274 ? -19.977 -0.633 23.657 1.00 91.56 274 TYR A CA 1
ATOM 2136 C C . TYR A 1 274 ? -20.645 0.307 22.638 1.00 91.56 274 TYR A C 1
ATOM 2138 O O . TYR A 1 274 ? -21.100 -0.159 21.594 1.00 91.56 274 TYR A O 1
ATOM 2146 N N . ARG A 1 275 ? -20.667 1.629 22.890 1.00 93.31 275 ARG A N 1
ATOM 2147 C CA . ARG A 1 275 ? -21.116 2.623 21.888 1.00 93.31 275 ARG A CA 1
ATOM 2148 C C . ARG A 1 275 ? -20.264 2.533 20.618 1.00 93.31 275 ARG A C 1
ATOM 2150 O O . ARG A 1 275 ? -20.810 2.466 19.526 1.00 93.31 275 ARG A O 1
ATOM 2157 N N . PHE A 1 276 ? -18.940 2.457 20.770 1.00 93.38 276 PHE A N 1
ATOM 2158 C CA . PHE A 1 276 ? -18.012 2.325 19.646 1.00 93.38 276 PHE A CA 1
ATOM 2159 C C . PHE A 1 276 ? -18.299 1.076 18.810 1.00 93.38 276 PHE A C 1
ATOM 2161 O O . PHE A 1 276 ? -18.411 1.157 17.592 1.00 93.38 276 PHE A O 1
ATOM 2168 N N . LEU A 1 277 ? -18.462 -0.066 19.477 1.00 91.50 277 LEU A N 1
ATOM 2169 C CA . LEU A 1 277 ? -18.707 -1.365 18.860 1.00 91.50 277 LEU A CA 1
ATOM 2170 C C . LEU A 1 277 ? -20.047 -1.428 18.103 1.00 91.50 277 LEU A C 1
ATOM 2172 O O . LEU A 1 277 ? -20.130 -2.095 17.070 1.00 91.50 277 LEU A O 1
ATOM 2176 N N . LYS A 1 278 ? -21.078 -0.712 18.575 1.00 90.56 278 LYS A N 1
ATOM 2177 C CA . LYS A 1 278 ? -22.363 -0.566 17.868 1.00 90.56 278 LYS A CA 1
ATOM 2178 C C . LYS A 1 278 ? -22.258 0.251 16.588 1.00 90.56 278 LYS A C 1
ATOM 2180 O O . LYS A 1 278 ? -22.904 -0.090 15.603 1.00 90.56 278 LYS A O 1
ATOM 2185 N N . ASP A 1 279 ? -21.439 1.293 16.608 1.00 92.06 279 ASP A N 1
ATOM 2186 C CA . ASP A 1 279 ? -21.325 2.244 15.504 1.00 92.06 279 ASP A CA 1
ATOM 2187 C C . ASP A 1 279 ? -20.363 1.760 14.402 1.00 92.06 279 ASP A C 1
ATOM 2189 O O . ASP A 1 279 ? -20.269 2.389 13.348 1.00 92.06 279 ASP A O 1
ATOM 2193 N N . VAL A 1 280 ? -19.672 0.626 14.600 1.00 90.06 280 VAL A N 1
ATOM 2194 C CA . VAL A 1 280 ? -18.718 0.049 13.629 1.00 90.06 280 VAL A CA 1
ATOM 2195 C C . VAL A 1 280 ? -19.281 -0.031 12.205 1.00 90.06 280 VAL A C 1
ATOM 2197 O O . VAL A 1 280 ? -18.591 0.432 11.298 1.00 90.06 280 VAL A O 1
ATOM 2200 N N . PRO A 1 281 ? -20.513 -0.526 11.953 1.00 85.81 281 PRO A N 1
ATOM 2201 C CA . PRO A 1 281 ? -21.052 -0.575 10.595 1.00 85.81 281 PRO A CA 1
ATOM 2202 C C . PRO A 1 281 ? -21.167 0.809 9.942 1.00 85.81 281 PRO A C 1
ATOM 2204 O O . PRO A 1 281 ? -20.852 0.958 8.765 1.00 85.81 281 PRO A O 1
ATOM 2207 N N . ALA A 1 282 ? -21.564 1.837 10.701 1.00 86.56 282 ALA A N 1
ATOM 2208 C CA . ALA A 1 282 ? -21.648 3.207 10.198 1.00 86.56 282 ALA A CA 1
ATOM 2209 C C . ALA A 1 282 ? -20.256 3.785 9.889 1.00 86.56 282 ALA A C 1
ATOM 2211 O O . ALA A 1 282 ? -20.073 4.454 8.872 1.00 86.56 282 ALA A O 1
ATOM 2212 N N . MET A 1 283 ? -19.254 3.478 10.721 1.00 88.38 283 MET A N 1
ATOM 2213 C CA . MET A 1 283 ? -17.861 3.872 10.480 1.00 88.38 283 MET A CA 1
ATOM 2214 C C . MET A 1 283 ? -17.290 3.212 9.215 1.00 88.38 283 MET A C 1
ATOM 2216 O O . MET A 1 283 ? -16.656 3.888 8.404 1.00 88.38 283 MET A O 1
ATOM 2220 N N . GLU A 1 284 ? -17.538 1.912 9.023 1.00 85.12 284 GLU A N 1
ATOM 2221 C CA . GLU A 1 284 ? -17.106 1.169 7.831 1.00 85.12 284 GLU A CA 1
ATOM 2222 C C . GLU A 1 284 ? -17.760 1.719 6.556 1.00 85.12 284 GLU A C 1
ATOM 2224 O O . GLU A 1 284 ? -17.071 1.938 5.557 1.00 85.12 284 GLU A O 1
ATOM 2229 N N . LEU A 1 285 ? -19.067 2.008 6.600 1.00 77.88 285 LEU A N 1
ATOM 2230 C CA . LEU A 1 285 ? -19.804 2.626 5.489 1.00 77.88 285 LEU A CA 1
AT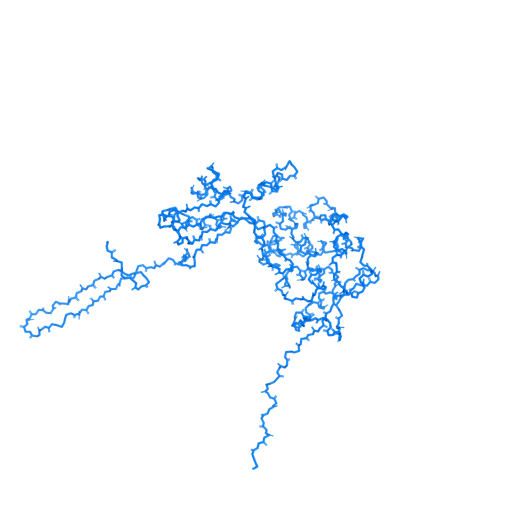OM 2231 C C . LEU A 1 285 ? -19.272 4.022 5.138 1.00 77.88 285 LEU A C 1
ATOM 2233 O O . LEU A 1 285 ? -19.211 4.386 3.965 1.00 77.88 285 LEU A O 1
ATOM 2237 N N . ALA A 1 286 ? -18.825 4.785 6.136 1.00 81.62 286 ALA A N 1
ATOM 2238 C CA . ALA A 1 286 ? -18.176 6.078 5.933 1.00 81.62 286 ALA A CA 1
ATOM 2239 C C . ALA A 1 286 ? -16.741 5.971 5.373 1.00 81.62 286 ALA A C 1
ATOM 2241 O O . ALA A 1 286 ? -16.118 6.990 5.073 1.00 81.62 286 ALA A O 1
ATOM 2242 N N . GLY A 1 287 ? -16.209 4.756 5.196 1.00 77.12 287 GLY A N 1
ATOM 2243 C CA . GLY A 1 287 ? -14.889 4.502 4.619 1.00 77.12 287 GLY A CA 1
ATOM 2244 C C . GLY A 1 287 ? -13.753 4.394 5.639 1.00 77.12 287 GLY A C 1
ATOM 2245 O O . GLY A 1 287 ? -12.591 4.293 5.234 1.00 77.12 287 GLY A O 1
ATOM 2246 N N . LEU A 1 288 ? -14.056 4.386 6.942 1.00 85.31 288 LEU A N 1
ATOM 2247 C CA . LEU A 1 288 ? -13.068 4.126 7.988 1.00 85.31 288 LEU A CA 1
ATOM 2248 C C . LEU A 1 288 ? -12.762 2.631 8.083 1.00 85.31 288 LEU A C 1
ATOM 2250 O O . LEU A 1 288 ? -13.632 1.781 7.910 1.00 85.31 288 LEU A O 1
ATOM 2254 N N . VAL A 1 289 ? -11.513 2.301 8.398 1.00 85.94 289 VAL A N 1
ATOM 2255 C CA . VAL A 1 289 ? -11.143 0.935 8.780 1.00 85.94 289 VAL A CA 1
ATOM 2256 C C . VAL A 1 289 ? -11.315 0.819 10.288 1.00 85.94 289 VAL A C 1
ATOM 2258 O O . VAL A 1 289 ? -10.821 1.666 11.030 1.00 85.94 289 VAL A O 1
ATOM 2261 N N . VAL A 1 290 ? -11.982 -0.229 10.762 1.00 89.12 290 VAL A N 1
ATOM 2262 C CA . VAL A 1 290 ? -12.155 -0.453 12.199 1.00 89.12 290 VAL A CA 1
ATOM 2263 C C . VAL A 1 290 ? -11.477 -1.756 12.606 1.00 89.12 290 VAL A C 1
ATOM 2265 O O . VAL A 1 290 ? -11.655 -2.797 11.975 1.00 89.12 290 VAL A O 1
ATOM 2268 N N . ARG A 1 291 ? -10.653 -1.692 13.651 1.00 89.19 291 ARG A N 1
ATOM 2269 C CA . ARG A 1 291 ? -10.009 -2.846 14.283 1.00 89.19 291 ARG A CA 1
ATOM 2270 C C . ARG A 1 291 ? -10.542 -2.963 15.702 1.00 89.19 291 ARG A C 1
ATOM 2272 O O . ARG A 1 291 ? -10.406 -2.030 16.487 1.00 89.19 291 ARG A O 1
ATOM 2279 N N . VAL A 1 292 ? -11.162 -4.095 15.999 1.00 90.31 292 VAL A N 1
ATOM 2280 C CA . VAL A 1 292 ? -11.787 -4.420 17.288 1.00 90.31 292 VAL A CA 1
ATOM 2281 C C . VAL A 1 292 ? -11.207 -5.728 17.820 1.00 90.31 292 VAL A C 1
ATOM 2283 O O . VAL A 1 292 ? -10.602 -6.465 17.036 1.00 90.31 292 VAL A O 1
ATOM 2286 N N . PRO A 1 293 ? -11.379 -6.037 19.116 1.00 84.06 293 PRO A N 1
ATOM 2287 C CA . PRO A 1 293 ? -10.972 -7.326 19.659 1.00 84.06 293 PRO A CA 1
ATOM 2288 C C . PRO A 1 293 ? -11.678 -8.496 18.961 1.00 84.06 293 PRO A C 1
ATOM 2290 O O . PRO A 1 293 ? -12.845 -8.384 18.580 1.00 84.06 293 PRO A O 1
ATOM 2293 N N . ASP A 1 294 ? -10.991 -9.634 18.851 1.00 74.62 294 ASP A N 1
ATOM 2294 C CA . ASP A 1 294 ? -11.438 -10.793 18.059 1.00 74.62 294 ASP A CA 1
ATOM 2295 C C . ASP A 1 294 ? -12.769 -11.409 18.529 1.00 74.62 294 ASP A C 1
ATOM 2297 O O . ASP A 1 294 ? -13.466 -12.065 17.753 1.00 74.62 294 ASP A O 1
ATOM 2301 N N . TRP A 1 295 ? -13.157 -11.191 19.789 1.00 76.81 295 TRP A N 1
ATOM 2302 C CA . TRP A 1 295 ? -14.437 -11.658 20.329 1.00 76.81 295 TRP A CA 1
ATOM 2303 C C . TRP A 1 295 ? -15.642 -10.852 19.824 1.00 76.81 295 TRP A C 1
ATOM 2305 O O . TRP A 1 295 ? -16.775 -11.323 19.929 1.00 76.81 295 TRP A O 1
ATOM 2315 N N . TRP A 1 296 ? -15.445 -9.654 19.259 1.00 73.31 296 TRP A N 1
ATOM 2316 C CA . TRP A 1 296 ? -16.556 -8.860 18.741 1.00 73.31 296 TRP A CA 1
ATOM 2317 C C . TRP A 1 296 ? -16.926 -9.269 17.316 1.00 73.31 296 TRP A C 1
ATOM 2319 O O . TRP A 1 296 ? -16.303 -8.865 16.334 1.00 73.31 296 TRP A O 1
ATOM 2329 N N . LYS A 1 297 ? -18.020 -10.019 17.187 1.00 64.06 297 LYS A N 1
ATOM 2330 C CA . LYS A 1 297 ? -18.585 -10.423 15.895 1.00 64.06 297 LYS A CA 1
ATOM 2331 C C . LYS A 1 297 ? -19.778 -9.541 15.516 1.00 64.06 297 LYS A C 1
ATOM 2333 O O . LYS A 1 297 ? -20.920 -9.986 15.549 1.00 64.06 297 LYS A O 1
ATOM 2338 N N . ALA A 1 298 ? -19.521 -8.298 15.096 1.00 58.44 298 ALA A N 1
ATOM 2339 C CA . ALA A 1 298 ? -20.561 -7.316 14.730 1.00 58.44 298 ALA A CA 1
ATOM 2340 C C . ALA A 1 298 ? -21.636 -7.852 13.754 1.00 58.44 298 ALA A C 1
ATOM 2342 O O . ALA A 1 298 ? -22.791 -7.441 13.806 1.00 58.44 298 ALA A O 1
ATOM 2343 N N . ARG A 1 299 ? -21.251 -8.772 12.856 1.00 50.00 299 ARG A N 1
ATOM 2344 C CA . ARG A 1 299 ? -22.121 -9.364 11.820 1.00 50.00 299 ARG A CA 1
ATOM 2345 C C . ARG A 1 299 ? -22.745 -10.709 12.220 1.00 50.00 299 ARG A C 1
ATOM 2347 O O . ARG A 1 299 ? -23.525 -11.263 11.453 1.00 50.00 299 ARG A O 1
ATOM 2354 N N . GLN A 1 300 ? -22.399 -11.240 13.392 1.00 54.94 300 GLN A N 1
ATOM 2355 C CA . GLN A 1 300 ? -22.918 -12.493 13.947 1.00 54.94 300 GLN A CA 1
ATOM 2356 C C . GLN A 1 300 ? -23.109 -12.320 15.461 1.00 54.94 300 GLN A C 1
ATOM 2358 O O . GLN A 1 300 ? -22.302 -12.831 16.240 1.00 54.94 300 GLN A O 1
ATOM 2363 N N . PRO A 1 301 ? -24.132 -11.561 15.893 1.00 56.94 301 PRO A N 1
ATOM 2364 C CA . PRO A 1 301 ? -24.425 -11.435 17.311 1.00 56.94 301 PRO A CA 1
ATOM 2365 C C . PRO A 1 301 ? -24.762 -12.818 17.874 1.00 56.94 301 PRO A C 1
ATOM 2367 O O . PRO A 1 301 ? -25.584 -13.537 17.295 1.00 56.94 301 PRO A O 1
ATOM 2370 N N . ALA A 1 302 ? -24.119 -13.183 18.983 1.00 58.06 302 ALA A N 1
ATOM 2371 C CA . ALA A 1 302 ? -24.447 -14.393 19.722 1.00 58.06 302 ALA A CA 1
ATOM 2372 C C . ALA A 1 302 ? -25.935 -14.353 20.093 1.00 58.06 302 ALA A C 1
ATOM 2374 O O . ALA A 1 302 ? -26.446 -13.355 20.615 1.00 58.06 302 ALA A O 1
ATOM 2375 N N . ARG A 1 303 ? -26.657 -15.405 19.705 1.00 52.06 303 ARG A N 1
ATOM 2376 C CA . ARG A 1 303 ? -28.101 -15.493 19.912 1.00 52.06 303 ARG A CA 1
ATOM 2377 C C . ARG A 1 303 ? -28.342 -16.080 21.299 1.00 52.06 303 ARG A C 1
ATOM 2379 O O . ARG A 1 303 ? -27.696 -17.069 21.626 1.00 52.06 303 ARG A O 1
ATOM 2386 N N . PRO A 1 304 ? -29.255 -15.509 22.100 1.00 53.81 304 PRO A N 1
ATOM 2387 C CA . PRO A 1 304 ? -29.679 -16.149 23.334 1.00 53.81 304 PRO A CA 1
ATOM 2388 C C . PRO A 1 304 ? -30.264 -17.523 23.001 1.00 53.81 304 PRO A C 1
ATOM 2390 O O . PRO A 1 304 ? -31.225 -17.621 22.233 1.00 53.81 304 PRO A O 1
ATOM 2393 N N . GLU A 1 305 ? -29.672 -18.571 23.556 1.00 52.56 305 GLU A N 1
ATOM 2394 C CA . GLU A 1 305 ? -30.174 -19.933 23.455 1.00 52.56 305 GLU A CA 1
ATOM 2395 C C . GLU A 1 305 ? -30.990 -20.239 24.707 1.00 52.56 305 GLU A C 1
ATOM 2397 O O . GLU A 1 305 ? -30.545 -20.026 25.837 1.00 52.56 305 GLU A O 1
ATOM 2402 N N . VAL A 1 306 ? -32.221 -20.706 24.508 1.00 57.81 306 VAL A N 1
ATOM 2403 C CA . VAL A 1 306 ? -33.086 -21.131 25.607 1.00 57.81 306 VAL A CA 1
ATOM 2404 C C . VAL A 1 306 ? -32.869 -22.621 25.809 1.00 57.81 306 VAL A C 1
ATOM 2406 O O . VAL A 1 306 ? -33.336 -23.441 25.019 1.00 57.81 306 VAL A O 1
ATOM 2409 N N . ASN A 1 307 ? -32.162 -22.970 26.877 1.00 54.97 307 ASN A N 1
ATOM 2410 C CA . ASN A 1 307 ? -31.981 -24.351 27.287 1.00 54.97 307 ASN A CA 1
ATOM 2411 C C . ASN A 1 307 ? -33.168 -24.759 28.160 1.00 54.97 307 ASN A C 1
ATOM 2413 O O . ASN A 1 307 ? -33.277 -24.354 29.317 1.00 54.97 307 ASN A O 1
ATOM 2417 N N . VAL A 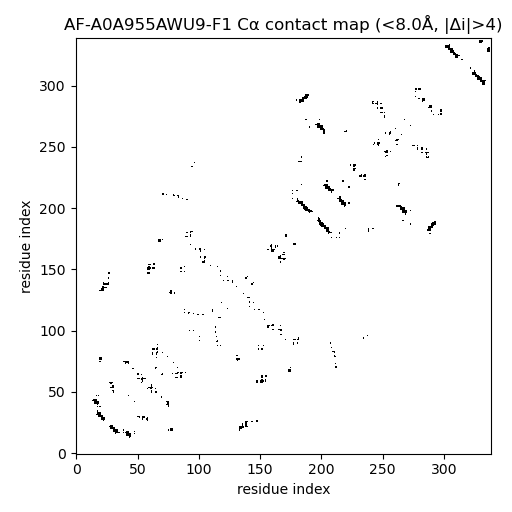1 308 ? -34.069 -25.567 27.596 1.00 56.12 308 VAL A N 1
ATOM 2418 C CA . VAL A 1 308 ? -35.175 -26.181 28.341 1.00 56.12 308 VAL A CA 1
ATOM 2419 C C . VAL A 1 308 ? -34.733 -27.566 28.795 1.00 56.12 308 VAL A C 1
ATOM 2421 O O . VAL A 1 308 ? -34.502 -28.450 27.971 1.00 56.12 308 VAL A O 1
ATOM 2424 N N . ARG A 1 309 ? -34.612 -27.770 30.107 1.00 56.41 309 ARG A N 1
ATOM 2425 C CA . ARG A 1 309 ? -34.355 -29.090 30.692 1.00 56.41 309 ARG A CA 1
ATOM 2426 C C . ARG A 1 309 ? -35.667 -29.633 31.246 1.00 56.41 309 ARG A C 1
ATOM 2428 O O . ARG A 1 309 ? -36.320 -28.975 32.051 1.00 56.41 309 ARG A O 1
ATOM 2435 N N . ILE A 1 310 ? -36.049 -30.827 30.798 1.00 51.75 310 ILE A N 1
ATOM 2436 C CA . ILE A 1 310 ? -37.272 -31.515 31.226 1.00 51.75 310 ILE A CA 1
ATOM 2437 C C . ILE A 1 310 ? -36.862 -32.793 31.962 1.00 51.75 310 ILE A C 1
ATOM 2439 O O . ILE A 1 310 ? -36.170 -33.631 31.386 1.00 51.75 310 ILE A O 1
ATOM 2443 N N . GLY A 1 311 ? -37.288 -32.942 33.220 1.00 55.84 311 GLY A N 1
ATOM 2444 C CA . GLY A 1 311 ? -37.190 -34.206 33.964 1.00 55.84 311 GLY A CA 1
ATOM 2445 C C . GLY A 1 311 ? -35.889 -34.463 34.737 1.00 55.84 311 GLY A C 1
ATOM 2446 O O . GLY A 1 311 ? -35.416 -35.597 34.754 1.00 55.84 311 GLY A O 1
ATOM 2447 N N . GLN A 1 312 ? -35.300 -33.457 35.397 1.00 51.62 312 GLN A N 1
ATOM 2448 C CA . GLN A 1 312 ? -34.095 -33.678 36.222 1.00 51.62 312 GLN A CA 1
ATOM 2449 C C . GLN A 1 312 ? -34.363 -34.395 37.554 1.00 51.62 312 GLN A C 1
ATOM 2451 O O . GLN A 1 312 ? -33.475 -35.082 38.062 1.00 51.62 312 GLN A O 1
ATOM 2456 N N . LYS A 1 313 ? -35.563 -34.277 38.130 1.00 51.31 313 LYS A N 1
ATOM 2457 C CA . LYS A 1 313 ? -35.933 -35.046 39.322 1.00 51.31 313 LYS A CA 1
ATOM 2458 C C . LYS A 1 313 ? -36.499 -36.402 38.927 1.00 51.31 313 LYS A C 1
ATOM 2460 O O . LYS A 1 313 ? -37.535 -36.493 38.275 1.00 51.31 313 LYS A O 1
ATOM 2465 N N . GLN A 1 314 ? -35.823 -37.461 39.369 1.00 45.59 314 GLN A N 1
ATOM 2466 C CA . GLN A 1 314 ? -36.369 -38.811 39.352 1.00 45.59 314 GLN A CA 1
ATOM 2467 C C . GLN A 1 314 ? -37.653 -38.786 40.188 1.00 45.59 314 GLN A C 1
ATOM 2469 O O . GLN A 1 314 ? -37.605 -38.533 41.392 1.00 45.59 314 GLN A O 1
ATOM 2474 N N . ALA A 1 315 ? -38.804 -38.965 39.542 1.00 47.28 315 ALA A N 1
ATOM 2475 C CA . ALA A 1 315 ? -40.060 -39.122 40.254 1.00 47.28 315 ALA A CA 1
ATOM 2476 C C . ALA A 1 315 ? -39.919 -40.353 41.157 1.00 47.28 315 ALA A C 1
ATOM 2478 O O . ALA A 1 315 ? -39.755 -41.471 40.658 1.00 47.28 315 ALA A O 1
ATOM 2479 N N . ASN A 1 316 ? -39.943 -40.153 42.477 1.00 48.97 316 ASN A N 1
ATOM 2480 C CA . ASN A 1 316 ? -40.199 -41.256 43.390 1.00 48.97 316 ASN A CA 1
ATOM 2481 C C . ASN A 1 316 ? -41.560 -41.828 42.985 1.00 48.97 316 ASN A C 1
ATOM 2483 O O . ASN A 1 316 ? -42.574 -41.132 43.029 1.00 48.97 316 ASN A O 1
ATOM 2487 N N . ARG A 1 317 ? -41.550 -43.073 42.502 1.00 46.38 317 ARG A N 1
ATOM 2488 C CA . ARG A 1 317 ? -42.756 -43.878 42.312 1.00 46.38 317 ARG A CA 1
ATOM 2489 C C . ARG A 1 317 ? -43.433 -43.970 43.673 1.00 46.38 317 ARG A C 1
ATOM 2491 O O . ARG A 1 317 ? -42.887 -44.664 44.517 1.00 46.38 317 ARG A O 1
ATOM 2498 N N . ASP A 1 318 ? -44.494 -43.191 43.879 1.00 51.12 318 ASP A N 1
ATOM 2499 C CA . ASP A 1 318 ? -45.667 -43.544 44.701 1.00 51.12 318 ASP A CA 1
ATOM 2500 C C . ASP A 1 318 ? -46.730 -42.427 44.811 1.00 51.12 318 ASP A C 1
ATOM 2502 O O . ASP A 1 318 ? -47.636 -42.536 45.630 1.00 51.12 318 ASP A O 1
ATOM 2506 N N . GLU A 1 319 ? -46.724 -41.391 43.959 1.00 49.06 319 GLU A N 1
ATOM 2507 C CA . GLU A 1 319 ? -47.856 -40.450 43.897 1.00 49.06 319 GLU A CA 1
ATOM 2508 C C . GLU A 1 319 ? -48.382 -40.272 42.466 1.00 49.06 319 GLU A C 1
ATOM 2510 O O . GLU A 1 319 ? -47.653 -39.958 41.521 1.00 49.06 319 GLU A O 1
ATOM 2515 N N . ASP A 1 320 ? -49.681 -40.535 42.326 1.00 47.47 320 ASP A N 1
ATOM 2516 C CA . ASP A 1 320 ? -50.486 -40.466 41.110 1.00 47.47 320 ASP A CA 1
ATOM 2517 C C . ASP A 1 320 ? -50.604 -38.997 40.658 1.00 47.47 320 ASP A C 1
ATOM 2519 O O . ASP A 1 320 ? -51.480 -38.245 41.083 1.00 47.47 320 ASP A O 1
ATOM 2523 N N . GLY A 1 321 ? -49.646 -38.548 39.846 1.00 50.12 321 GLY A N 1
ATOM 2524 C CA . GLY A 1 321 ? -49.591 -37.171 39.358 1.00 50.12 321 GLY A CA 1
ATOM 2525 C C . GLY A 1 321 ? -48.225 -36.808 38.790 1.00 50.12 321 GLY A C 1
ATOM 2526 O O . GLY A 1 321 ? -47.492 -36.021 39.382 1.00 50.12 321 GLY A O 1
ATOM 2527 N N . SER A 1 322 ? -47.854 -37.382 37.641 1.00 45.88 322 SER A N 1
ATOM 2528 C CA . SER A 1 322 ? -46.603 -37.032 36.954 1.00 45.88 322 SER A CA 1
ATOM 2529 C C . SER A 1 322 ? -46.663 -35.592 36.426 1.00 45.88 322 SER A C 1
ATOM 2531 O O . SER A 1 322 ? -47.081 -35.341 35.296 1.00 45.88 322 SER A O 1
ATOM 2533 N N . LEU A 1 323 ? -46.248 -34.630 37.252 1.00 50.66 323 LEU A N 1
ATOM 2534 C CA . LEU A 1 323 ? -45.886 -33.295 36.795 1.00 50.66 323 LEU A CA 1
ATOM 2535 C C . LEU A 1 323 ? -44.457 -33.368 36.246 1.00 50.66 323 LEU A C 1
ATOM 2537 O O . LEU A 1 323 ? -43.511 -33.651 36.982 1.00 50.66 323 LEU A O 1
ATOM 2541 N N . LEU A 1 324 ? -44.300 -33.144 34.943 1.00 51.00 324 LEU A N 1
ATOM 2542 C CA . LEU A 1 324 ? -42.989 -32.944 34.332 1.00 51.00 324 LEU A CA 1
ATOM 2543 C C . LEU A 1 324 ? -42.335 -31.712 34.983 1.00 51.00 324 LEU A C 1
ATOM 2545 O O . LEU A 1 324 ? -42.929 -30.637 35.016 1.00 51.00 324 LEU A O 1
ATOM 2549 N N . ASP A 1 325 ? -41.132 -31.884 35.525 1.00 54.22 325 ASP A N 1
ATOM 2550 C CA . ASP A 1 325 ? -40.307 -30.792 36.047 1.00 54.22 325 ASP A CA 1
ATOM 2551 C C . ASP A 1 325 ? -39.654 -30.055 34.868 1.00 54.22 325 ASP A C 1
ATOM 2553 O O . ASP A 1 325 ? -39.011 -30.693 34.027 1.00 54.22 325 ASP A O 1
ATOM 2557 N N . PHE A 1 326 ? -39.839 -28.735 34.791 1.00 47.44 326 PHE A N 1
ATOM 2558 C CA . PHE A 1 326 ? -39.314 -27.878 33.727 1.00 47.44 326 PHE A CA 1
ATOM 2559 C C . PHE A 1 326 ? -38.386 -26.823 34.331 1.00 47.44 326 PHE A C 1
ATOM 2561 O O . PHE A 1 326 ? -38.828 -25.999 35.132 1.00 47.44 326 PHE A O 1
ATOM 2568 N N . SER A 1 327 ? -37.129 -26.781 33.886 1.00 57.38 327 SER A N 1
ATOM 2569 C CA . SER A 1 327 ? -36.242 -25.640 34.127 1.00 57.38 327 SER A CA 1
ATOM 2570 C C . SER A 1 327 ? -35.882 -24.970 32.802 1.00 57.38 327 SER A C 1
ATOM 2572 O O . SER A 1 327 ? -35.570 -25.637 31.812 1.00 57.38 327 SER A O 1
ATOM 2574 N N . VAL A 1 328 ? -35.960 -23.641 32.772 1.00 58.03 328 VAL A N 1
ATOM 2575 C CA . VAL A 1 328 ? -35.640 -22.823 31.598 1.00 58.03 328 VAL A CA 1
ATOM 2576 C C . VAL A 1 328 ? -34.474 -21.918 31.966 1.00 58.03 328 VAL A C 1
ATOM 2578 O O . VAL A 1 328 ? -34.636 -21.018 32.787 1.00 58.03 328 VAL A O 1
ATOM 2581 N N . ASP A 1 329 ? -33.324 -22.153 31.341 1.00 65.50 329 ASP A N 1
ATOM 2582 C CA . ASP A 1 329 ? -32.129 -21.326 31.486 1.00 65.50 329 ASP A CA 1
ATOM 2583 C C . ASP A 1 329 ? -31.865 -20.594 30.165 1.00 65.50 329 ASP A C 1
ATOM 2585 O O . ASP A 1 329 ? -31.948 -21.186 29.086 1.00 65.50 329 ASP A O 1
ATOM 2589 N N . VAL A 1 330 ? -31.541 -19.302 30.232 1.00 66.69 330 VAL A N 1
ATOM 2590 C CA . VAL A 1 330 ? -31.084 -18.547 29.058 1.00 66.69 330 VAL A CA 1
ATOM 2591 C C . VAL A 1 330 ? -29.562 -18.557 29.070 1.00 66.69 330 VAL A C 1
ATOM 2593 O O . VAL A 1 330 ? -28.952 -18.132 30.047 1.00 66.69 330 VAL A O 1
ATOM 2596 N N . ALA A 1 331 ? -28.949 -19.046 27.999 1.00 66.88 331 ALA A N 1
ATOM 2597 C CA . ALA A 1 331 ? -27.504 -19.088 27.836 1.00 66.88 331 ALA A CA 1
ATOM 2598 C C . ALA A 1 331 ? -27.074 -18.280 26.611 1.00 66.88 331 ALA A C 1
ATOM 2600 O O . ALA A 1 331 ? -27.851 -18.061 25.679 1.00 66.88 331 ALA A O 1
ATOM 2601 N N . LEU A 1 332 ? -25.825 -17.831 26.612 1.00 62.38 332 LEU A N 1
ATOM 2602 C CA . LEU A 1 332 ? -25.208 -17.148 25.483 1.00 62.38 332 LEU A CA 1
ATOM 2603 C C . LEU A 1 332 ? -23.847 -17.810 25.247 1.00 62.38 332 LEU A C 1
ATOM 2605 O O . LEU A 1 332 ? -23.013 -17.829 26.147 1.00 62.38 332 LEU A O 1
ATOM 2609 N N . ASP A 1 333 ? -23.670 -18.439 24.081 1.00 59.59 333 ASP A N 1
ATOM 2610 C CA . ASP A 1 333 ? -22.493 -19.263 23.743 1.00 59.59 333 ASP A CA 1
ATOM 2611 C C . ASP A 1 333 ? -22.169 -20.368 24.779 1.00 59.59 333 ASP A C 1
ATOM 2613 O O . ASP A 1 333 ? -21.011 -20.697 25.029 1.00 59.59 333 ASP A O 1
ATOM 2617 N N . GLY A 1 334 ? -23.203 -20.963 25.385 1.00 60.28 334 GLY A N 1
ATOM 2618 C CA . GLY A 1 334 ? -23.074 -22.058 26.358 1.00 60.28 334 GLY A CA 1
ATOM 2619 C C . GLY A 1 334 ? -22.887 -21.623 27.816 1.00 60.28 334 GLY A C 1
ATOM 2620 O O . GLY A 1 334 ? -23.009 -22.464 28.705 1.00 60.28 334 GLY A O 1
ATOM 2621 N N . GLU A 1 335 ? -22.680 -20.331 28.079 1.00 66.00 335 GLU A N 1
ATOM 2622 C CA . GLU A 1 335 ? -22.599 -19.784 29.436 1.00 66.00 335 GLU A CA 1
ATOM 2623 C C . GLU A 1 335 ? -23.984 -19.312 29.917 1.00 66.00 335 GLU A C 1
ATOM 2625 O O . GLU A 1 335 ? -24.661 -18.563 29.200 1.00 66.00 335 GLU A O 1
ATOM 2630 N N . PRO A 1 336 ? -24.446 -19.734 31.110 1.00 70.00 336 PRO A N 1
ATOM 2631 C CA . PRO A 1 336 ? -25.741 -19.327 31.638 1.00 70.00 336 PRO A CA 1
ATOM 2632 C C . PRO A 1 336 ? -25.735 -17.837 31.997 1.00 70.00 336 PRO A C 1
ATOM 2634 O O . PRO A 1 336 ? -24.867 -17.357 32.727 1.00 70.00 336 PRO A O 1
ATOM 2637 N N . LEU A 1 337 ? -26.738 -17.101 31.519 1.00 60.47 337 LEU A N 1
ATOM 2638 C CA . LEU A 1 337 ? -26.951 -15.713 31.908 1.00 60.47 337 LEU A CA 1
ATOM 2639 C C . LEU A 1 337 ? -27.546 -15.684 33.319 1.00 60.47 337 LEU A C 1
ATOM 2641 O O . LEU A 1 337 ? -28.703 -16.050 33.530 1.00 60.47 337 LEU A O 1
ATOM 2645 N N . THR A 1 338 ? -26.758 -15.246 34.298 1.00 63.72 338 THR A N 1
ATOM 2646 C CA . THR A 1 338 ? -27.258 -14.913 35.634 1.00 63.72 338 THR A CA 1
ATOM 2647 C C . THR A 1 338 ? -27.935 -13.543 35.625 1.00 63.72 338 THR A C 1
ATOM 2649 O O . THR A 1 338 ? -27.567 -12.648 34.864 1.00 63.72 338 THR A O 1
ATOM 2652 N N . ARG A 1 339 ? -28.996 -13.432 36.427 1.00 48.38 339 ARG A N 1
ATOM 2653 C CA . ARG A 1 339 ? -29.948 -12.316 36.423 1.00 48.38 339 ARG A CA 1
ATOM 2654 C C . ARG A 1 339 ? -29.365 -11.002 36.929 1.00 48.38 339 ARG A C 1
ATOM 2656 O O . ARG A 1 339 ? -28.592 -11.054 37.911 1.00 48.38 339 ARG A O 1
#

Mean predicted aligned error: 14.46 Å

Nearest PDB structures (foldseek):
  6xwr-assembly1_C  TM=2.508E-01  e=9.799E+00  Thermococcus kodakarensis KOD1

Radius of gyration: 28.67 Å; Cα contacts (8 Å, |Δi|>4): 493; chains: 1; bounding box: 76×87×68 Å

pLDDT: mean 78.82, std 16.52, range [31.27, 97.38]

Sequence (339 aa):
MKARIANVALCRILMHMIIQPVITPAGRLHVEETSDSSTELAVRDAVADELRAAFAESSAAGLSYLASKALRVELPAGFVFWREFAQQLFHQLCGLGEERLAQAAASKSESSADGLAPPNELTLVGLIESAPPMHGLEYLTPDVLRELWTELRRHVLRQAAAHPDGPAAFLRDANPLWNLLGRVTLHLAENKRDAERPFAFLATYTHRVSARAKLQHLPLAEALKQYAGERNREKLQTLLEPIQRAADGSELIRELLVSRRLFQPQAMSIRQAYRFLKDVPAMELAGLVVRVPDWWKARQPARPEVNVRIGQKQANRDEDGSLLDFSVDVALDGEPLTR

Solvent-accessible surface area (backbone atoms only — not comparable to full-atom values): 19218 Å² total; per-residue (Å²): 146,86,86,88,90,84,85,91,81,87,75,84,70,82,66,51,46,41,64,43,49,32,37,37,94,85,49,45,42,39,64,44,80,50,89,63,75,83,60,84,52,63,29,56,45,72,59,48,52,52,47,39,53,28,18,68,76,30,45,32,47,26,33,50,40,32,48,21,79,43,32,77,54,85,63,38,64,46,52,36,53,47,21,43,60,35,37,55,55,55,53,41,53,56,68,38,54,66,69,58,41,45,49,54,32,69,46,89,66,90,60,52,83,75,67,71,55,67,77,54,70,73,55,39,52,53,48,58,75,66,53,60,92,46,56,39,56,90,48,64,42,63,66,37,52,45,51,51,43,54,45,28,51,55,48,52,32,51,52,17,55,70,28,94,78,31,40,67,43,38,49,44,70,39,29,69,67,53,63,49,43,66,27,42,35,41,37,42,39,81,28,94,89,34,88,78,29,40,25,36,36,38,35,27,28,26,76,46,68,43,73,77,52,43,78,40,71,40,52,38,45,56,53,49,65,74,29,68,49,87,93,28,50,66,61,45,47,65,53,45,45,35,56,54,50,16,29,77,64,22,69,66,50,34,53,27,53,76,71,51,50,47,50,41,77,41,73,29,33,68,71,56,48,52,54,52,61,68,37,44,66,43,32,45,75,30,58,33,43,77,45,65,49,91,85,67,45,87,92,59,70,81,60,80,43,75,49,73,49,75,54,86,68,79,76,73,90,85,66,100,67,89,73,80,46,76,47,79,45,50,21,50,94,84,44,74,65,78,132

Secondary structure (DSSP, 8-state):
----S--SS------EE-EEEEE-TTS-EEEEE---TT---PEEHHHHHHHHHHHHH-HHHHHHHHHTTTTTS---HHHHHHHHHHHHHHHHHHHS-HHHHHHHHH-----GGGS-PPPPHHHHHHHHHHPPS-TTGGG--HHHHHHHHHHHHHHHHHHHHT-TT-HHHHHHHH-TTGGGTT-EEEEEEE-TT-SSS-EEEEEEEEEEE-TTS-EEEEEHHHHHHHH-SGGGHHHHHHHHHHHHHHHHH-HHHHHHHHTSGGGS-EEE-HHHHHHHHHHHHHHHHTT-EEE--TT--TTSPPPPEEEEEE--S---TT-S-----EEEEEEETTEE---

Foldseek 3Di:
DDDDDDDPPDDPPQDFFAKAWAQDLVLWIAIDTDPDCVQVDTHRPVVSVVLRVQSVVGLLSNLLCLCFVVVQPDGGQQSLLSVVLSQVQLLQLLLDDQVLLQVLLPDPDLDCVSSRAHDDPVVLVVSLVPRDDDHHSVSRDSVSSRVSSSSNSNVLSPQQPPDPVHNVVSSCNRHVLSLQALAKEWEWDAQPPDPQQRIKIFIWHQHGQDSNRDTDTDGVLVVCVVQVDPVRVVSVCSSCQLLVQLVVQAVLSVVCVVVVVRRDIDGHGPVSVVSVLQSVVSSVVSSHHYHYPPPRPSPDAFDWDWDKDWAPDDPDPDDDDDDIDIDIFTDTPPHTDDD